Protein AF-A0A3B9GIS9-F1 (afdb_monomer)

Nearest PDB structures (foldseek):
  6hif-assembly1_Y  TM=7.963E-01  e=8.928E-03  Candidatus Kuenenia stuttgartensis
  8fia-assembly1_A-2  TM=7.196E-01  e=1.738E-02  Drosophila melanogaster
  3njx-assembly1_A  TM=4.604E-01  e=2.492E-03  Aspergillus aculeatus
  8qox-assembly1_X  TM=3.351E-01  e=3.884E-03  Sulfolobus acidocaldarius DSM 639
  8xbs-assembly1_B  TM=3.212E-01  e=5.419E-03  Caenorhabditis elegans

pLDDT: mean 87.38, std 11.54, range [46.84, 98.69]

Structure (mmCIF, N/CA/C/O backbone):
data_AF-A0A3B9GIS9-F1
#
_entry.id   AF-A0A3B9GIS9-F1
#
loop_
_atom_site.group_PDB
_atom_site.id
_atom_site.type_symbol
_atom_site.label_atom_id
_atom_site.label_alt_id
_atom_site.label_comp_id
_atom_site.label_asym_id
_atom_site.label_entity_id
_atom_site.label_seq_id
_atom_site.pdbx_PDB_ins_code
_atom_site.Cartn_x
_atom_site.Cartn_y
_atom_site.Cartn_z
_atom_site.occupancy
_atom_site.B_iso_or_equiv
_atom_site.auth_seq_id
_atom_site.auth_comp_id
_atom_site.auth_asym_id
_atom_site.auth_atom_id
_atom_site.pdbx_PDB_model_num
ATOM 1 N N . MET A 1 1 ? -36.889 2.638 -41.339 1.00 55.44 1 MET A N 1
ATOM 2 C CA . MET A 1 1 ? -36.239 1.639 -40.463 1.00 55.44 1 MET A CA 1
ATOM 3 C C . MET A 1 1 ? -37.321 0.980 -39.619 1.00 55.44 1 MET A C 1
ATOM 5 O O . MET A 1 1 ? -38.055 1.691 -38.942 1.00 55.44 1 MET A O 1
ATOM 9 N N . THR A 1 2 ? -37.526 -0.331 -39.732 1.00 73.50 2 THR A N 1
ATOM 10 C CA . THR A 1 2 ? -38.595 -1.026 -38.987 1.00 73.50 2 THR A CA 1
ATOM 11 C C . THR A 1 2 ? -38.193 -1.215 -37.520 1.00 73.50 2 THR A C 1
ATOM 13 O O . THR A 1 2 ? -37.011 -1.292 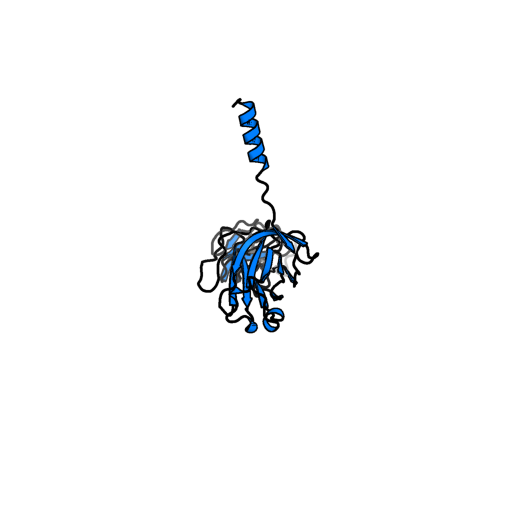-37.197 1.00 73.50 2 THR A O 1
ATOM 16 N N . ARG A 1 3 ? -39.166 -1.323 -36.605 1.00 69.50 3 ARG A N 1
ATOM 17 C CA . ARG A 1 3 ? -38.937 -1.467 -35.148 1.00 69.50 3 ARG A CA 1
ATOM 18 C C . ARG A 1 3 ? -37.984 -2.631 -34.791 1.00 69.50 3 ARG A C 1
ATOM 20 O O . ARG A 1 3 ? -37.257 -2.553 -33.809 1.00 69.50 3 ARG A O 1
ATOM 27 N N . LYS A 1 4 ? -37.928 -3.667 -35.642 1.00 64.19 4 LYS A N 1
ATOM 28 C CA . LYS A 1 4 ? -36.989 -4.802 -35.550 1.00 64.19 4 LYS A CA 1
ATOM 29 C C . LYS A 1 4 ? -35.540 -4.430 -35.902 1.00 64.19 4 LYS A C 1
ATOM 31 O O . LYS A 1 4 ? -34.622 -4.930 -35.267 1.00 64.19 4 LYS A O 1
ATOM 36 N N . GLN A 1 5 ? -35.330 -3.526 -36.861 1.00 66.31 5 GLN A N 1
ATOM 37 C CA . GLN A 1 5 ? -33.998 -3.017 -37.213 1.00 66.31 5 GLN A CA 1
ATOM 38 C C . GLN A 1 5 ? -33.433 -2.112 -36.112 1.00 66.31 5 GLN A C 1
ATOM 40 O O . GLN A 1 5 ? -32.242 -2.170 -35.832 1.00 66.31 5 GLN A O 1
ATOM 45 N N . PHE A 1 6 ? -34.283 -1.330 -35.439 1.00 72.38 6 PHE A N 1
ATOM 46 C CA . PHE A 1 6 ? -33.855 -0.496 -34.310 1.00 72.38 6 PHE A CA 1
ATOM 47 C C . PHE A 1 6 ? -33.445 -1.347 -33.096 1.00 72.38 6 PHE A C 1
ATOM 49 O O . PHE A 1 6 ? -32.404 -1.103 -32.495 1.00 72.38 6 PHE A O 1
ATOM 56 N N . ALA A 1 7 ? -34.211 -2.401 -32.790 1.00 70.75 7 ALA A N 1
ATOM 57 C CA . ALA A 1 7 ? -33.869 -3.350 -31.730 1.00 70.75 7 ALA A CA 1
ATOM 58 C C . ALA A 1 7 ? -32.567 -4.121 -32.021 1.00 70.75 7 ALA A C 1
ATOM 60 O O . ALA A 1 7 ? -31.762 -4.315 -31.116 1.00 70.75 7 ALA A O 1
ATOM 61 N N . ALA A 1 8 ? -32.327 -4.512 -33.279 1.00 69.38 8 ALA A N 1
ATOM 62 C CA . ALA A 1 8 ? -31.097 -5.200 -33.674 1.00 69.38 8 ALA A CA 1
ATOM 63 C C . ALA A 1 8 ? -29.851 -4.303 -33.554 1.00 69.38 8 ALA A C 1
ATOM 65 O O . ALA A 1 8 ? -28.820 -4.758 -33.069 1.00 69.38 8 ALA A O 1
ATOM 66 N N . VAL A 1 9 ? -29.952 -3.022 -33.929 1.00 72.94 9 VAL A N 1
ATOM 67 C CA . VAL A 1 9 ? -28.851 -2.054 -33.769 1.00 72.94 9 VAL A CA 1
ATOM 68 C C . VAL A 1 9 ? -28.572 -1.771 -32.290 1.00 72.94 9 VAL A C 1
ATOM 70 O O . VAL A 1 9 ? -27.412 -1.722 -31.887 1.00 72.94 9 VAL A O 1
ATOM 73 N N . PHE A 1 10 ? -29.617 -1.661 -31.466 1.00 69.94 10 PHE A N 1
ATOM 74 C CA . PHE A 1 10 ? -29.469 -1.457 -30.023 1.00 69.94 10 PHE A CA 1
ATOM 75 C C . PHE A 1 10 ? -28.825 -2.672 -29.330 1.00 69.94 10 PHE A C 1
ATOM 77 O O . PHE A 1 10 ? -27.950 -2.510 -28.484 1.00 69.94 10 PHE A O 1
ATOM 84 N N . LEU A 1 11 ? -29.186 -3.894 -29.742 1.00 66.94 11 LEU A N 1
ATOM 85 C CA . LEU A 1 11 ? -28.583 -5.131 -29.232 1.00 66.94 11 LEU A CA 1
ATOM 86 C C . LEU A 1 11 ? -27.111 -5.284 -29.663 1.00 66.94 11 LEU A C 1
ATOM 88 O O . LEU A 1 11 ? -26.293 -5.753 -28.877 1.00 66.94 11 LEU A O 1
ATOM 92 N N . PHE A 1 12 ? -26.750 -4.844 -30.874 1.00 62.31 12 PHE A N 1
ATOM 93 C CA . PHE A 1 12 ? -25.365 -4.888 -31.363 1.00 62.31 12 PHE A CA 1
ATOM 94 C C . PHE A 1 12 ? -24.454 -3.862 -30.659 1.00 62.31 12 PHE A C 1
ATOM 96 O O . PHE A 1 12 ? -23.295 -4.165 -30.373 1.00 62.31 12 PHE A O 1
ATOM 103 N N . MET A 1 13 ? -24.983 -2.682 -30.305 1.00 59.94 13 MET A N 1
ATOM 104 C CA . MET A 1 13 ? -24.260 -1.692 -29.487 1.00 59.94 13 MET A CA 1
ATOM 105 C C . MET A 1 13 ? -24.080 -2.137 -28.028 1.00 59.94 13 MET A C 1
ATOM 107 O O . MET A 1 13 ? -23.074 -1.805 -27.411 1.00 59.94 13 MET A O 1
ATOM 111 N N . LEU A 1 14 ? -25.010 -2.926 -27.479 1.00 59.00 14 LEU A N 1
ATOM 112 C CA . LEU A 1 14 ? -24.888 -3.490 -26.125 1.00 59.00 14 LEU A CA 1
ATOM 113 C C . LEU A 1 14 ? -23.852 -4.625 -26.031 1.00 59.00 14 LEU A C 1
ATOM 115 O O . LEU A 1 14 ? -23.317 -4.873 -24.956 1.00 59.00 14 LEU A O 1
ATOM 119 N N . LEU A 1 15 ? -23.547 -5.302 -27.142 1.00 57.31 15 LEU A N 1
ATOM 120 C CA . LEU A 1 15 ? -22.568 -6.397 -27.192 1.00 57.31 15 LEU A CA 1
ATOM 121 C C . LEU A 1 15 ? -21.120 -5.926 -27.422 1.00 57.31 15 LEU A C 1
ATOM 123 O O . LEU A 1 15 ? -20.200 -6.730 -27.313 1.00 57.31 15 LEU A O 1
ATOM 127 N N . SER A 1 16 ? -20.895 -4.645 -27.734 1.00 51.75 16 SER A N 1
ATOM 128 C CA . SER A 1 16 ? -19.572 -4.113 -28.103 1.00 51.75 16 SER A CA 1
ATOM 129 C C . SER A 1 16 ? -18.815 -3.420 -26.959 1.00 51.75 16 SER A C 1
ATOM 131 O O . SER A 1 16 ? -17.718 -2.911 -27.173 1.00 51.75 16 SER A O 1
ATOM 133 N N . THR A 1 17 ? -19.327 -3.447 -25.725 1.00 48.31 17 THR A N 1
ATOM 134 C CA . THR A 1 17 ? -18.648 -2.869 -24.548 1.00 48.31 17 THR A CA 1
ATOM 135 C C . THR A 1 17 ? -17.836 -3.901 -23.763 1.00 48.31 17 THR A C 1
ATOM 137 O O . THR A 1 17 ? -17.864 -3.924 -22.533 1.00 48.31 17 THR A O 1
ATOM 140 N N . TRP A 1 18 ? -17.120 -4.792 -24.447 1.00 48.47 18 TRP A N 1
ATOM 141 C CA . TRP A 1 18 ? -16.067 -5.567 -23.794 1.00 48.47 18 TRP A CA 1
ATOM 142 C C . TRP A 1 18 ? -14.820 -4.691 -23.768 1.00 48.47 18 TRP A C 1
ATOM 144 O O . TRP A 1 18 ? -14.242 -4.414 -24.811 1.00 48.47 18 TRP A O 1
ATOM 154 N N . SER A 1 19 ? -14.442 -4.182 -22.594 1.00 55.41 19 SER A N 1
ATOM 155 C CA . SER A 1 19 ? -13.155 -3.508 -22.419 1.00 55.41 19 SER A CA 1
ATOM 156 C C . SER A 1 19 ? -12.050 -4.545 -22.599 1.00 55.41 19 SER A C 1
ATOM 158 O O . SER A 1 19 ? -11.965 -5.491 -21.813 1.00 55.41 19 SER A O 1
ATOM 160 N N . TRP A 1 20 ? -11.231 -4.396 -23.636 1.00 62.41 20 TRP A N 1
ATOM 161 C CA . TRP A 1 20 ? -10.097 -5.284 -23.861 1.00 62.41 20 TRP A CA 1
ATOM 162 C C . TRP A 1 20 ? -9.043 -4.994 -22.793 1.00 62.41 20 TRP A C 1
ATOM 164 O O . TRP A 1 20 ? -8.669 -3.843 -22.585 1.00 62.41 20 TRP A O 1
ATOM 174 N N . ALA A 1 21 ? -8.612 -6.033 -22.080 1.00 77.06 21 ALA A N 1
ATOM 175 C CA . ALA A 1 21 ? -7.418 -5.949 -21.254 1.00 77.06 21 ALA A CA 1
ATOM 176 C C . ALA A 1 21 ? -6.198 -5.801 -22.175 1.00 77.06 21 ALA A C 1
ATOM 178 O O . ALA A 1 21 ? -6.123 -6.459 -23.216 1.00 77.06 21 ALA A O 1
ATOM 179 N N . ASP A 1 22 ? -5.247 -4.955 -21.794 1.00 86.00 22 ASP A N 1
ATOM 180 C CA . ASP A 1 22 ? -4.006 -4.772 -22.535 1.00 86.00 22 ASP A CA 1
ATOM 181 C C . ASP A 1 22 ? -3.129 -6.010 -22.360 1.00 86.00 22 ASP A C 1
ATOM 183 O O . ASP A 1 22 ? -2.848 -6.427 -21.234 1.00 86.00 22 ASP A O 1
ATOM 187 N N . ALA A 1 23 ? -2.684 -6.593 -23.472 1.00 89.38 23 ALA A N 1
ATOM 188 C CA . ALA A 1 23 ? -1.686 -7.651 -23.454 1.00 89.38 23 ALA A CA 1
ATOM 189 C C . ALA A 1 23 ? -0.299 -7.036 -23.234 1.00 89.38 23 ALA A C 1
ATOM 191 O O . ALA A 1 23 ? 0.099 -6.100 -23.931 1.00 89.38 23 ALA A O 1
ATOM 192 N N . LEU A 1 24 ? 0.455 -7.582 -22.287 1.00 91.12 24 LEU A N 1
ATOM 193 C CA . LEU A 1 24 ? 1.801 -7.130 -21.971 1.00 91.12 24 LEU A CA 1
ATOM 194 C C . LEU A 1 24 ? 2.732 -8.332 -21.845 1.00 91.12 24 LEU A C 1
ATOM 196 O O . LEU A 1 24 ? 2.399 -9.341 -21.230 1.00 91.12 24 LEU A O 1
ATOM 200 N N . ARG A 1 25 ? 3.925 -8.210 -22.425 1.00 92.94 25 ARG A N 1
ATOM 201 C CA . ARG A 1 25 ? 4.984 -9.208 -22.297 1.00 92.94 25 ARG A CA 1
ATOM 202 C C . ARG A 1 25 ? 6.185 -8.584 -21.610 1.00 92.94 25 ARG A C 1
ATOM 204 O O . ARG A 1 25 ? 6.737 -7.604 -22.111 1.00 92.94 25 ARG A O 1
ATOM 211 N N . THR A 1 26 ? 6.565 -9.099 -20.447 1.00 95.12 26 THR A N 1
ATOM 212 C CA . THR A 1 26 ? 7.641 -8.515 -19.635 1.00 95.12 26 THR A CA 1
ATOM 213 C C . THR A 1 26 ? 8.205 -9.519 -18.639 1.00 95.12 26 THR A C 1
ATOM 215 O O . THR A 1 26 ? 7.556 -10.503 -18.290 1.00 95.12 26 THR A O 1
ATOM 218 N N . VAL A 1 27 ? 9.425 -9.258 -18.179 1.00 96.50 27 VAL A N 1
ATOM 219 C CA . VAL A 1 27 ? 10.032 -9.975 -17.058 1.00 96.50 27 VAL A CA 1
ATOM 220 C C . VAL A 1 27 ? 9.596 -9.288 -15.768 1.00 96.50 27 VAL A C 1
ATOM 222 O O . VAL A 1 27 ? 9.710 -8.069 -15.645 1.00 96.50 27 VAL A O 1
ATOM 225 N N . VAL A 1 28 ? 9.102 -10.066 -14.808 1.00 97.62 28 VAL A N 1
ATOM 226 C CA . VAL A 1 28 ? 8.804 -9.572 -13.461 1.00 97.62 28 VAL A CA 1
ATOM 227 C C . VAL A 1 28 ? 10.049 -9.774 -12.604 1.00 97.62 28 VAL A C 1
ATOM 229 O O . VAL A 1 28 ? 10.417 -10.913 -12.332 1.00 97.62 28 VAL A O 1
ATOM 232 N N . ALA A 1 29 ? 10.700 -8.677 -12.219 1.00 97.50 29 ALA A N 1
ATOM 233 C CA . ALA A 1 29 ? 11.905 -8.695 -11.392 1.00 97.50 29 ALA A CA 1
ATOM 234 C C . ALA A 1 29 ? 11.602 -9.262 -10.001 1.00 97.50 29 ALA A C 1
ATOM 236 O O . ALA A 1 29 ? 12.315 -10.127 -9.499 1.00 97.50 29 ALA A O 1
ATOM 237 N N . GLU A 1 30 ? 10.503 -8.805 -9.400 1.00 97.69 30 GLU A N 1
ATOM 238 C CA . GLU A 1 30 ? 10.009 -9.335 -8.139 1.00 97.69 30 GLU A CA 1
ATOM 239 C C . GLU A 1 30 ? 8.512 -9.068 -7.977 1.00 97.69 30 GLU A C 1
ATOM 241 O O . GLU A 1 30 ? 7.945 -8.138 -8.558 1.00 97.69 30 GLU A O 1
ATOM 246 N N . THR A 1 31 ? 7.883 -9.884 -7.141 1.00 97.50 31 THR A N 1
ATOM 247 C CA . THR A 1 31 ? 6.496 -9.735 -6.729 1.00 97.50 31 THR A CA 1
ATOM 248 C C . THR A 1 31 ? 6.453 -9.410 -5.234 1.00 97.50 31 THR A C 1
ATOM 250 O O . THR A 1 31 ? 6.938 -10.178 -4.403 1.00 97.50 31 THR A O 1
ATOM 253 N N . VAL A 1 32 ? 5.890 -8.252 -4.886 1.00 97.06 32 VAL A N 1
ATOM 254 C CA . VAL A 1 32 ? 5.809 -7.732 -3.517 1.00 97.06 32 VAL A CA 1
ATOM 255 C C . VAL A 1 32 ? 4.394 -7.898 -2.986 1.00 97.06 32 VAL A C 1
ATOM 257 O O . VAL A 1 32 ? 3.459 -7.315 -3.526 1.00 97.06 32 VAL A O 1
ATOM 260 N N . THR A 1 33 ? 4.244 -8.633 -1.890 1.00 95.50 33 THR A N 1
ATOM 261 C CA . THR A 1 33 ? 3.017 -8.616 -1.089 1.00 95.50 33 THR A CA 1
ATOM 262 C C . THR A 1 33 ? 3.159 -7.563 -0.003 1.00 95.50 33 THR A C 1
ATOM 264 O O . THR A 1 33 ? 4.111 -7.605 0.776 1.00 95.50 33 THR A O 1
ATOM 267 N N . LEU A 1 34 ? 2.240 -6.603 0.026 1.00 93.75 34 LEU A N 1
ATOM 268 C CA . LEU A 1 34 ? 2.222 -5.556 1.041 1.00 93.75 34 LEU A CA 1
ATOM 269 C C . LEU A 1 34 ? 1.834 -6.114 2.410 1.00 93.75 34 LEU A C 1
ATOM 271 O O . LEU A 1 34 ? 0.945 -6.954 2.519 1.00 93.75 34 LEU A O 1
ATOM 275 N N . ASP A 1 35 ? 2.463 -5.587 3.453 1.00 89.44 35 ASP A N 1
ATOM 276 C CA . ASP A 1 35 ? 2.167 -5.923 4.841 1.00 89.44 35 ASP A CA 1
ATOM 277 C C . ASP A 1 35 ? 1.944 -4.625 5.635 1.00 89.44 35 ASP A C 1
ATOM 279 O O . ASP A 1 35 ? 2.891 -3.850 5.794 1.00 89.44 35 ASP A O 1
ATOM 283 N N . PRO A 1 36 ? 0.721 -4.351 6.135 1.00 85.75 36 PRO A N 1
ATOM 284 C CA . PRO A 1 36 ? 0.457 -3.208 7.011 1.00 85.75 36 PRO A CA 1
ATOM 285 C C . PRO A 1 36 ? 1.367 -3.144 8.246 1.00 85.75 36 PRO A C 1
ATOM 287 O O . PRO A 1 36 ? 1.605 -2.053 8.766 1.00 85.75 36 PRO A O 1
ATOM 290 N N . ALA A 1 37 ? 1.888 -4.284 8.714 1.00 83.69 37 ALA A N 1
ATOM 291 C CA . ALA A 1 37 ? 2.795 -4.341 9.857 1.00 83.69 37 ALA A CA 1
ATOM 292 C C . ALA A 1 37 ? 4.224 -3.862 9.532 1.00 83.69 37 ALA A C 1
ATOM 294 O O . ALA A 1 37 ? 4.980 -3.580 10.464 1.00 83.69 37 ALA A O 1
ATOM 295 N N . GLN A 1 38 ? 4.576 -3.733 8.246 1.00 88.25 38 GLN A N 1
ATOM 296 C CA . GLN A 1 38 ? 5.881 -3.281 7.741 1.00 88.25 38 GLN A CA 1
ATOM 297 C C . GLN A 1 38 ? 5.715 -1.997 6.900 1.00 88.25 38 GLN A C 1
ATOM 299 O O . GLN A 1 38 ? 5.802 -2.026 5.666 1.00 88.25 38 GLN A O 1
ATOM 304 N N . PRO A 1 39 ? 5.432 -0.842 7.538 1.00 87.81 39 PRO A N 1
ATOM 305 C CA . PRO A 1 39 ? 5.137 0.414 6.842 1.00 87.81 39 PRO A CA 1
ATOM 306 C C . PRO A 1 39 ? 6.312 0.968 6.019 1.00 87.81 39 PRO A C 1
ATOM 308 O O . PRO A 1 39 ? 6.105 1.755 5.094 1.00 87.81 39 PRO A O 1
ATOM 311 N N . GLU A 1 40 ? 7.546 0.569 6.324 1.00 91.50 40 GLU A N 1
ATOM 312 C CA . GLU A 1 40 ? 8.744 0.894 5.544 1.00 91.50 40 GLU A CA 1
ATOM 313 C C . GLU A 1 40 ? 8.723 0.297 4.129 1.00 91.50 40 GLU A C 1
ATOM 315 O O . GLU A 1 40 ? 9.375 0.836 3.224 1.00 91.50 40 GLU A O 1
ATOM 320 N N . GLY A 1 41 ? 7.931 -0.763 3.935 1.00 93.69 41 GLY A N 1
ATOM 321 C CA . GLY A 1 41 ? 7.757 -1.466 2.676 1.00 93.69 41 GLY A CA 1
ATOM 322 C C . GLY A 1 41 ? 8.988 -2.250 2.227 1.00 93.69 41 GLY A C 1
ATOM 323 O O . GLY A 1 41 ? 9.907 -2.533 2.994 1.00 93.69 41 GLY A O 1
ATOM 324 N N . LYS A 1 42 ? 9.012 -2.607 0.942 1.00 97.44 42 LYS A N 1
ATOM 325 C CA . LYS A 1 42 ? 10.071 -3.429 0.342 1.00 97.44 42 LYS A CA 1
ATOM 326 C C . LYS A 1 42 ? 10.740 -2.703 -0.816 1.00 97.44 42 LYS A C 1
ATOM 328 O O . LYS A 1 42 ? 10.069 -2.081 -1.636 1.00 97.44 42 LYS A O 1
ATOM 333 N N . THR A 1 43 ? 12.068 -2.790 -0.885 1.00 98.25 43 THR A N 1
ATOM 334 C CA . THR A 1 43 ? 12.848 -2.265 -2.015 1.00 98.25 43 THR A CA 1
ATOM 335 C C . THR A 1 43 ? 13.115 -3.379 -3.015 1.00 98.25 43 THR A C 1
ATOM 337 O O . THR A 1 43 ? 13.669 -4.40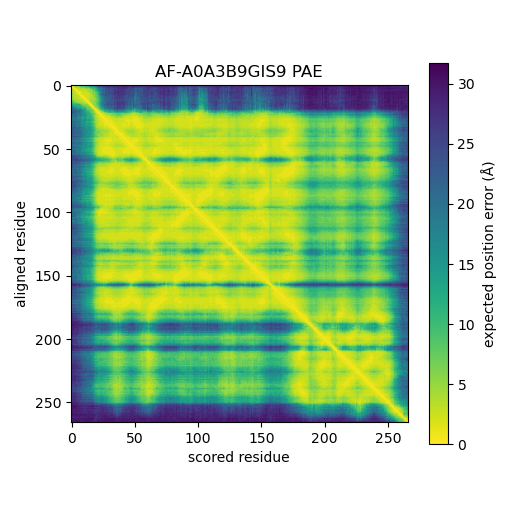8 -2.644 1.00 98.25 43 THR A O 1
ATOM 340 N N . VAL A 1 44 ? 12.770 -3.134 -4.274 1.00 98.31 44 VAL A N 1
ATOM 341 C CA . VAL A 1 44 ? 13.006 -4.021 -5.412 1.00 98.31 44 VAL A CA 1
ATOM 342 C C . VAL A 1 44 ? 13.958 -3.336 -6.382 1.00 98.31 44 VAL A C 1
ATOM 344 O O . VAL A 1 44 ? 13.820 -2.144 -6.670 1.00 98.31 44 VAL A O 1
ATOM 347 N N . VAL A 1 45 ? 14.928 -4.090 -6.888 1.00 98.31 45 VAL A N 1
ATOM 348 C CA . VAL A 1 45 ? 15.808 -3.647 -7.971 1.00 98.31 45 VAL A CA 1
ATOM 349 C C . VAL A 1 45 ? 15.232 -4.139 -9.293 1.00 98.31 45 VAL A C 1
ATOM 351 O O . VAL A 1 45 ? 14.860 -5.303 -9.402 1.00 98.31 45 VAL A O 1
ATOM 354 N N . LEU A 1 46 ? 15.138 -3.251 -10.279 1.00 97.81 46 LEU A N 1
ATOM 355 C CA . LEU A 1 46 ? 14.615 -3.564 -11.609 1.00 97.81 46 LEU A CA 1
ATOM 356 C C . LEU A 1 46 ? 15.370 -2.796 -12.696 1.00 97.81 46 LEU A C 1
ATOM 358 O O . LEU A 1 46 ? 15.924 -1.720 -12.450 1.00 97.81 46 LEU A O 1
ATOM 362 N N . ARG A 1 47 ? 15.348 -3.328 -13.916 1.00 96.62 47 ARG A N 1
ATOM 363 C CA . ARG A 1 47 ? 15.898 -2.691 -15.120 1.00 96.62 47 ARG A CA 1
ATOM 364 C C . ARG A 1 47 ? 14.819 -1.982 -15.935 1.00 96.62 47 ARG A C 1
ATOM 366 O O . ARG A 1 47 ? 13.619 -2.107 -15.701 1.00 96.62 47 ARG A O 1
ATOM 373 N N . TYR A 1 48 ? 15.264 -1.250 -16.950 1.00 93.25 48 TYR A N 1
ATOM 374 C CA . TYR A 1 48 ? 14.440 -0.350 -17.759 1.00 93.25 48 TYR A CA 1
ATOM 375 C C . TYR A 1 48 ? 13.289 -1.002 -18.559 1.00 93.25 48 TYR A C 1
ATOM 377 O O . TYR A 1 48 ? 12.446 -0.278 -19.086 1.00 93.25 48 TYR A O 1
ATOM 385 N N . ASN A 1 49 ? 13.254 -2.334 -18.689 1.00 95.06 49 ASN A N 1
ATOM 386 C CA . ASN A 1 49 ? 12.210 -3.088 -19.403 1.00 95.06 49 ASN A CA 1
ATOM 387 C C . ASN A 1 49 ? 11.593 -4.211 -18.545 1.00 95.06 49 ASN A C 1
ATOM 389 O O . ASN A 1 49 ? 11.042 -5.192 -19.057 1.00 95.06 49 ASN A O 1
ATOM 393 N N . GLU A 1 50 ? 11.731 -4.088 -17.230 1.00 97.31 50 GLU A N 1
ATOM 394 C CA . GLU A 1 50 ? 11.204 -5.038 -16.259 1.00 97.31 50 GLU A CA 1
ATOM 395 C C . GLU A 1 50 ? 10.000 -4.455 -15.523 1.00 97.31 50 GLU A C 1
ATOM 397 O O . GLU A 1 50 ? 9.700 -3.254 -15.581 1.00 97.31 50 GLU A O 1
ATOM 402 N N . ALA A 1 51 ? 9.299 -5.339 -14.826 1.00 98.25 51 ALA A N 1
ATOM 403 C CA . ALA A 1 51 ? 8.141 -5.002 -14.029 1.00 98.25 51 ALA A CA 1
ATOM 404 C C . ALA A 1 51 ? 8.254 -5.521 -12.594 1.00 98.25 51 ALA A C 1
ATOM 406 O O . ALA A 1 51 ? 8.995 -6.455 -12.300 1.00 98.25 51 ALA A O 1
ATOM 407 N N . VAL A 1 52 ? 7.468 -4.925 -11.705 1.00 98.62 52 VAL A N 1
ATOM 408 C CA . VAL A 1 52 ? 7.285 -5.351 -10.319 1.00 98.62 52 VAL A CA 1
ATOM 409 C C . VAL A 1 52 ? 5.806 -5.614 -10.097 1.00 98.62 52 VAL A C 1
ATOM 411 O O . VAL A 1 52 ? 4.961 -4.751 -10.357 1.00 98.62 52 VAL A O 1
ATOM 414 N N . GLY A 1 53 ? 5.498 -6.824 -9.639 1.00 98.19 53 GLY A N 1
ATOM 415 C CA . GLY A 1 53 ? 4.157 -7.202 -9.214 1.00 98.19 53 GLY A CA 1
ATOM 416 C C . GLY A 1 53 ? 3.874 -6.693 -7.809 1.00 98.19 53 GLY A C 1
ATOM 417 O O . GLY A 1 53 ? 4.746 -6.759 -6.948 1.00 98.19 53 GLY A O 1
ATOM 418 N N . ILE A 1 54 ? 2.667 -6.198 -7.560 1.00 98.06 54 ILE A N 1
ATOM 419 C CA . ILE A 1 54 ? 2.263 -5.694 -6.245 1.00 98.06 54 ILE A CA 1
ATOM 420 C C . ILE A 1 54 ? 0.941 -6.355 -5.860 1.00 98.06 54 ILE A C 1
ATOM 422 O O . ILE A 1 54 ? -0.075 -6.190 -6.544 1.00 98.06 54 ILE A O 1
ATOM 426 N N . LEU A 1 55 ? 0.958 -7.097 -4.756 1.00 95.94 55 LEU A N 1
ATOM 427 C CA . LEU A 1 55 ? -0.214 -7.705 -4.138 1.00 95.94 55 LEU A CA 1
ATOM 428 C C . LEU A 1 55 ? -0.578 -6.981 -2.850 1.00 95.94 55 LEU A C 1
ATOM 430 O O . LEU A 1 55 ? 0.276 -6.469 -2.127 1.00 95.94 55 LEU A O 1
ATOM 434 N N . VAL A 1 56 ? -1.871 -7.004 -2.560 1.00 92.50 56 VAL A N 1
ATOM 435 C CA . VAL A 1 56 ? -2.458 -6.533 -1.310 1.00 92.50 56 VAL A CA 1
ATOM 436 C C . VAL A 1 56 ? -3.048 -7.750 -0.591 1.00 92.50 56 VAL A C 1
ATOM 438 O O . VAL A 1 56 ? -3.589 -8.628 -1.269 1.00 92.50 56 VAL A O 1
ATOM 441 N N . PRO A 1 57 ? -2.926 -7.842 0.744 1.00 88.38 57 PRO A N 1
ATOM 442 C CA . PRO A 1 57 ? -3.532 -8.923 1.516 1.00 88.38 57 PRO A CA 1
ATOM 443 C C . PRO A 1 57 ? -5.063 -8.859 1.431 1.00 88.38 57 PRO A C 1
ATOM 445 O O . PRO A 1 57 ? -5.634 -7.780 1.285 1.00 88.38 57 PRO A O 1
ATOM 448 N N . GLU A 1 58 ? -5.740 -10.004 1.554 1.00 78.31 58 GLU A N 1
ATOM 449 C CA . GLU A 1 58 ? -7.213 -10.060 1.524 1.00 78.31 58 GLU A CA 1
ATOM 450 C C . GLU A 1 58 ? -7.846 -9.158 2.599 1.00 78.31 58 GLU A C 1
ATOM 452 O O . GLU A 1 58 ? -8.840 -8.477 2.344 1.00 78.31 58 GLU A O 1
ATOM 457 N N . GLU A 1 59 ? -7.208 -9.084 3.770 1.00 75.56 59 GLU A N 1
ATOM 458 C CA . GLU A 1 59 ? -7.582 -8.213 4.882 1.00 75.56 59 GLU A CA 1
ATOM 459 C C . GLU A 1 59 ? -6.608 -7.032 5.003 1.00 75.56 59 GLU A C 1
ATOM 461 O O . GLU A 1 59 ? -5.672 -7.032 5.802 1.00 75.56 59 GLU A O 1
ATOM 466 N N . ALA A 1 60 ? -6.823 -5.989 4.205 1.00 75.56 60 ALA A N 1
ATOM 467 C CA . ALA A 1 60 ? -6.013 -4.770 4.241 1.00 75.56 60 ALA A CA 1
ATOM 468 C C . ALA A 1 60 ? -6.574 -3.726 5.228 1.00 75.56 60 ALA A C 1
ATOM 470 O O . ALA A 1 60 ? -6.818 -2.572 4.864 1.00 75.56 60 ALA A O 1
ATOM 471 N N . LEU A 1 61 ? -6.831 -4.138 6.476 1.00 82.06 61 LEU A N 1
ATOM 472 C CA . LEU A 1 61 ? -7.376 -3.253 7.510 1.00 82.06 61 LEU A CA 1
ATOM 473 C C . LEU A 1 61 ? -6.456 -2.034 7.697 1.00 82.06 61 LEU A C 1
ATOM 475 O O . LEU A 1 61 ? -5.236 -2.177 7.756 1.00 82.06 61 LEU A O 1
ATOM 479 N N . PHE A 1 62 ? -7.048 -0.839 7.765 1.00 88.75 62 PHE A N 1
ATOM 480 C CA . PHE A 1 62 ? -6.351 0.454 7.876 1.00 88.75 62 PHE A CA 1
ATOM 481 C C . PHE A 1 62 ? -5.457 0.845 6.687 1.00 88.75 62 PHE A C 1
ATOM 483 O O . PHE A 1 62 ? -4.841 1.906 6.725 1.00 88.75 62 PHE A O 1
ATOM 490 N N . MET A 1 63 ? -5.367 0.046 5.621 1.00 91.25 63 MET A N 1
ATOM 491 C CA . MET A 1 63 ? -4.624 0.440 4.426 1.00 91.25 63 MET A CA 1
ATOM 492 C C . MET A 1 63 ? -5.510 1.307 3.523 1.00 91.25 63 MET A C 1
ATOM 494 O O . MET A 1 63 ? -6.572 0.885 3.070 1.00 91.25 63 MET A O 1
ATOM 498 N N . GLU A 1 64 ? -5.060 2.523 3.224 1.00 93.44 64 GLU A N 1
ATOM 499 C CA . GLU A 1 64 ? -5.773 3.464 2.353 1.00 93.44 64 GLU A CA 1
ATOM 500 C C . GLU A 1 64 ? -5.246 3.471 0.917 1.00 93.44 64 GLU A C 1
ATOM 502 O O . GLU A 1 64 ? -5.921 3.981 0.019 1.00 93.44 64 GLU A O 1
ATOM 507 N N . GLY A 1 65 ? -4.052 2.925 0.679 1.00 94.75 65 GLY A N 1
ATOM 508 C CA . GLY A 1 65 ? -3.435 2.899 -0.642 1.00 94.75 65 GLY A CA 1
ATOM 509 C C . GLY A 1 65 ? -2.033 2.306 -0.666 1.00 94.75 65 GLY A C 1
ATOM 510 O O . GLY A 1 65 ? -1.567 1.713 0.305 1.00 94.75 65 GLY A O 1
ATOM 511 N N . VAL A 1 66 ? -1.359 2.504 -1.796 1.00 96.50 66 VAL A N 1
ATOM 512 C CA . VAL A 1 66 ? 0.010 2.043 -2.058 1.00 96.50 66 VAL A CA 1
ATOM 513 C C . VAL A 1 66 ? 0.874 3.227 -2.463 1.00 96.50 66 VAL A C 1
ATOM 515 O O . VAL A 1 66 ? 0.449 4.065 -3.259 1.00 96.50 66 VAL A O 1
ATOM 518 N N . GLU A 1 67 ? 2.090 3.294 -1.935 1.00 97.38 67 GLU A N 1
ATOM 519 C CA . GLU A 1 67 ? 3.115 4.251 -2.337 1.00 97.38 67 GLU A CA 1
ATOM 520 C C . GLU A 1 67 ? 4.231 3.538 -3.102 1.00 97.38 67 GLU A C 1
ATOM 522 O O . GLU A 1 67 ? 4.723 2.491 -2.682 1.00 97.38 67 GLU A O 1
ATOM 527 N N . LEU A 1 68 ? 4.629 4.128 -4.226 1.00 98.25 68 LEU A N 1
ATOM 528 C CA . LEU A 1 68 ? 5.708 3.660 -5.085 1.00 98.25 68 LEU A CA 1
ATOM 529 C C . LEU A 1 68 ? 6.748 4.772 -5.208 1.00 98.25 68 LEU A C 1
ATOM 531 O O . LEU A 1 68 ? 6.482 5.787 -5.846 1.00 98.25 68 LEU A O 1
ATOM 535 N N . GLU A 1 69 ? 7.925 4.594 -4.616 1.00 98.31 69 GLU A N 1
ATOM 536 C CA . GLU A 1 69 ? 9.065 5.504 -4.781 1.00 98.31 69 GLU A CA 1
ATOM 537 C C . GLU A 1 69 ? 10.078 4.871 -5.737 1.00 98.31 69 GLU A C 1
ATOM 539 O O . GLU A 1 69 ? 10.722 3.880 -5.399 1.00 98.31 69 GLU A O 1
ATOM 544 N N . LEU A 1 70 ? 10.238 5.441 -6.928 1.00 98.25 70 LEU A N 1
ATOM 545 C CA . LEU A 1 70 ? 11.246 5.014 -7.892 1.00 98.25 70 LEU A CA 1
ATOM 546 C C . LEU A 1 70 ? 12.456 5.941 -7.816 1.00 98.25 70 LEU A C 1
ATOM 548 O O . LEU A 1 70 ? 12.370 7.115 -8.181 1.00 98.25 70 LEU A O 1
ATOM 552 N N . ARG A 1 71 ? 13.606 5.394 -7.427 1.00 97.88 71 ARG A N 1
ATOM 553 C CA . ARG A 1 71 ? 14.901 6.076 -7.519 1.00 97.88 71 ARG A CA 1
ATOM 554 C C . ARG A 1 71 ? 15.503 5.852 -8.896 1.00 97.88 71 ARG A C 1
ATOM 556 O O . ARG A 1 71 ? 15.665 4.707 -9.326 1.00 97.88 71 ARG A O 1
ATOM 563 N N . ILE A 1 72 ? 15.834 6.956 -9.557 1.00 96.94 72 ILE A N 1
ATOM 564 C CA . ILE A 1 72 ? 16.333 6.968 -10.930 1.00 96.94 72 ILE A CA 1
ATOM 565 C C . ILE A 1 72 ? 17.871 6.934 -10.891 1.00 96.94 72 ILE A C 1
ATOM 567 O O . ILE A 1 72 ? 18.479 7.772 -10.213 1.00 96.94 72 ILE A O 1
ATOM 571 N N . PRO A 1 73 ? 18.508 5.965 -11.574 1.00 96.88 73 PRO A N 1
ATOM 572 C CA . PRO A 1 73 ? 19.960 5.833 -11.608 1.00 96.88 73 PRO A CA 1
ATOM 573 C C . PRO A 1 73 ? 20.620 7.029 -12.308 1.00 96.88 73 PRO A C 1
ATOM 575 O O . PRO A 1 73 ? 20.016 7.695 -13.153 1.00 96.88 73 PRO A O 1
ATOM 578 N N . ARG A 1 74 ? 21.878 7.321 -11.955 1.00 95.25 74 ARG A N 1
ATOM 579 C CA . ARG A 1 74 ? 22.596 8.504 -12.473 1.00 95.25 74 ARG A CA 1
ATOM 580 C C . ARG A 1 74 ? 22.857 8.411 -13.972 1.00 95.25 74 ARG A C 1
ATOM 582 O O . ARG A 1 74 ? 22.911 9.429 -14.649 1.00 95.25 74 ARG A O 1
ATOM 589 N N . GLU A 1 75 ? 22.967 7.192 -14.474 1.00 94.50 75 GLU A N 1
ATOM 590 C CA . GLU A 1 75 ? 23.190 6.828 -15.868 1.00 94.50 75 GLU A CA 1
ATOM 591 C C . GLU A 1 75 ? 22.070 7.335 -16.789 1.00 94.50 75 GLU A C 1
ATOM 593 O O . GLU A 1 75 ? 22.298 7.504 -17.983 1.00 94.50 75 GLU A O 1
ATOM 598 N N . LEU A 1 76 ? 20.878 7.606 -16.243 1.00 92.19 76 LEU A N 1
ATOM 599 C CA . LEU A 1 76 ? 19.738 8.156 -16.982 1.00 92.19 76 LEU A CA 1
ATOM 600 C C . LEU A 1 76 ? 19.576 9.671 -16.845 1.00 92.19 76 LEU A C 1
ATOM 602 O O . LEU A 1 76 ? 18.646 10.225 -17.431 1.00 92.19 76 LEU A O 1
ATOM 606 N N . GLN A 1 77 ? 20.448 10.358 -16.103 1.00 90.75 77 GLN A N 1
ATOM 607 C CA . GLN A 1 77 ? 20.327 11.804 -15.924 1.00 90.75 77 GLN A CA 1
ATOM 608 C C . GLN A 1 77 ? 20.459 12.544 -17.259 1.00 90.75 77 GLN A C 1
ATOM 610 O O . GLN A 1 77 ? 21.437 12.374 -17.986 1.00 90.75 77 GLN A O 1
ATOM 615 N N . GLY A 1 78 ? 19.461 13.370 -17.581 1.00 88.38 78 GLY A N 1
ATOM 616 C CA . GLY A 1 78 ? 19.367 14.073 -18.866 1.00 88.38 78 GLY A CA 1
ATOM 617 C C . GLY A 1 78 ? 18.846 13.216 -20.026 1.00 88.38 78 GLY A C 1
ATOM 618 O O . GLY A 1 78 ? 18.791 13.686 -21.161 1.00 88.38 78 GLY A O 1
ATOM 619 N N . SER A 1 79 ? 18.472 11.962 -19.771 1.00 91.00 79 SER A N 1
ATOM 620 C CA . SER A 1 79 ? 17.834 11.048 -20.730 1.00 91.00 79 SER A CA 1
ATOM 621 C C . SER A 1 79 ? 16.702 10.251 -20.075 1.00 91.00 79 SER A C 1
ATOM 623 O O . SER A 1 79 ? 16.343 9.169 -20.539 1.00 91.00 79 SER A O 1
ATOM 625 N N . GLU A 1 80 ? 16.108 10.788 -19.004 1.00 91.81 80 GLU A N 1
ATOM 626 C CA . GLU A 1 80 ? 14.991 10.157 -18.295 1.00 91.81 80 GLU A CA 1
ATOM 627 C C . GLU A 1 80 ? 13.793 9.998 -19.232 1.00 91.81 80 GLU A C 1
ATOM 629 O O . GLU A 1 80 ? 13.060 9.014 -19.158 1.00 91.81 80 GLU A O 1
ATOM 634 N N . SER A 1 81 ? 13.650 10.926 -20.184 1.00 91.38 81 SER A N 1
ATOM 635 C CA . SER A 1 81 ? 12.566 10.902 -21.154 1.00 91.38 81 SER A CA 1
ATOM 636 C C . SER A 1 81 ? 12.589 9.711 -22.115 1.00 91.38 81 SER A C 1
ATOM 638 O O . SER A 1 81 ? 11.589 9.444 -22.785 1.00 91.38 81 SER A O 1
ATOM 640 N N . SER A 1 82 ? 13.700 8.972 -22.148 1.00 93.00 82 SER A N 1
ATOM 641 C CA . SER A 1 82 ? 13.853 7.738 -22.915 1.00 93.00 82 SER A CA 1
ATOM 642 C C . SER A 1 82 ? 13.223 6.522 -22.235 1.00 93.00 82 SER A C 1
ATOM 644 O O . SER A 1 82 ? 13.267 5.433 -22.799 1.00 93.00 82 SER A O 1
ATOM 646 N N . ILE A 1 83 ? 12.654 6.667 -21.034 1.00 95.62 83 ILE A N 1
ATOM 647 C CA . ILE A 1 83 ? 11.970 5.600 -20.296 1.00 95.62 83 ILE A CA 1
ATOM 648 C C . ILE A 1 83 ? 10.577 6.085 -19.876 1.00 95.62 83 ILE A C 1
ATOM 650 O O . ILE A 1 83 ? 10.400 7.209 -19.407 1.00 95.62 83 ILE A O 1
ATOM 654 N N . ALA A 1 84 ? 9.581 5.214 -19.996 1.00 96.62 84 ALA A N 1
ATOM 655 C CA . ALA A 1 84 ? 8.256 5.387 -19.419 1.00 96.62 84 ALA A CA 1
ATOM 656 C C . ALA A 1 84 ? 8.029 4.411 -18.273 1.00 96.62 84 ALA A C 1
ATOM 658 O O . ALA A 1 84 ? 8.533 3.287 -18.275 1.00 96.62 84 ALA A O 1
ATOM 659 N N . TRP A 1 85 ? 7.215 4.845 -17.321 1.00 97.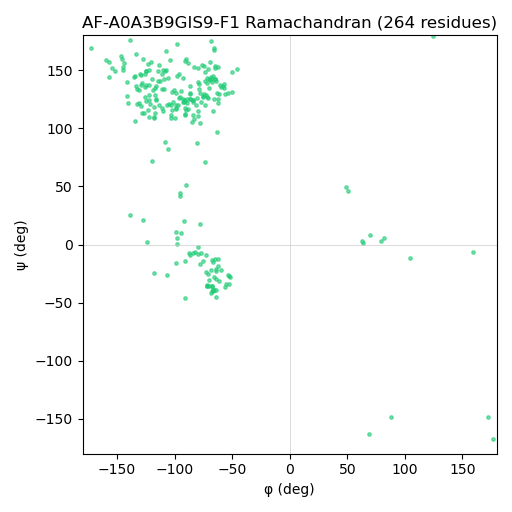50 85 TRP A N 1
ATOM 660 C CA . TRP A 1 85 ? 6.615 3.993 -16.315 1.00 97.50 85 TRP A CA 1
ATOM 661 C C . TRP A 1 85 ? 5.134 3.798 -16.634 1.00 97.50 85 TRP A C 1
ATOM 663 O O . TRP A 1 85 ? 4.437 4.709 -17.089 1.00 97.50 85 TRP A O 1
ATOM 673 N N . SER A 1 86 ? 4.638 2.600 -16.365 1.00 97.69 86 SER A N 1
ATOM 674 C CA . SER A 1 86 ? 3.231 2.259 -16.520 1.00 97.69 86 SER A CA 1
ATOM 675 C C . SER A 1 86 ? 2.743 1.492 -15.300 1.00 97.69 86 SER A C 1
ATOM 677 O O . SER A 1 86 ? 3.484 0.697 -14.725 1.00 97.69 86 SER A O 1
ATOM 679 N N . ILE A 1 87 ? 1.487 1.710 -14.920 1.00 98.00 87 ILE A N 1
ATOM 680 C CA . ILE A 1 87 ? 0.805 0.928 -13.888 1.00 98.00 87 ILE A CA 1
ATOM 681 C C . ILE A 1 87 ? -0.361 0.200 -14.539 1.00 98.00 87 ILE A C 1
ATOM 683 O O . ILE A 1 87 ? -1.231 0.836 -15.132 1.00 98.00 87 ILE A O 1
ATOM 687 N N . TYR A 1 88 ? -0.388 -1.119 -14.394 1.00 97.56 88 TYR A N 1
ATOM 688 C CA . TYR A 1 88 ? -1.486 -1.980 -14.821 1.00 97.56 88 TYR A CA 1
ATOM 689 C C . TYR A 1 88 ? -2.238 -2.511 -13.604 1.00 97.56 88 TYR A C 1
ATOM 691 O O . TYR A 1 88 ? -1.663 -2.695 -12.533 1.00 97.56 88 TYR A O 1
ATOM 699 N N . THR A 1 89 ? -3.531 -2.752 -13.784 1.00 97.06 89 THR A N 1
ATOM 700 C CA . THR A 1 89 ? -4.465 -3.243 -12.764 1.00 9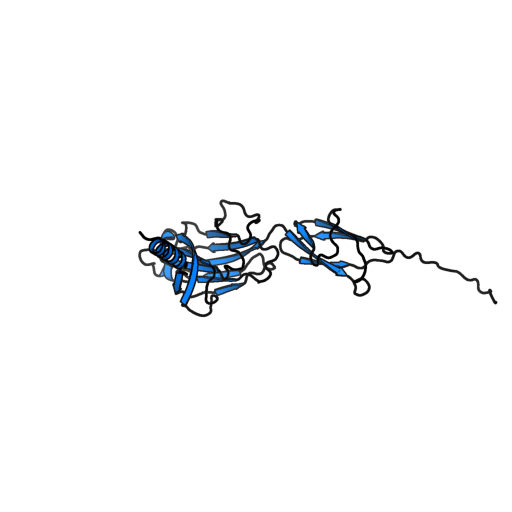7.06 89 THR A CA 1
ATOM 701 C C . THR A 1 89 ? -5.087 -4.560 -13.199 1.00 97.06 89 THR A C 1
ATOM 703 O O . THR A 1 89 ? -5.174 -4.828 -14.396 1.00 97.06 89 THR A O 1
ATOM 706 N N . ALA A 1 90 ? -5.565 -5.341 -12.229 1.00 95.94 90 ALA A N 1
ATOM 707 C CA . ALA A 1 90 ? -6.205 -6.639 -12.430 1.00 95.94 90 ALA A CA 1
ATOM 708 C C . ALA A 1 90 ? -5.354 -7.550 -13.327 1.00 95.94 90 ALA A C 1
ATOM 710 O O . ALA A 1 90 ? -5.850 -8.114 -14.301 1.00 95.94 90 ALA A O 1
ATOM 711 N N . VAL A 1 91 ? -4.049 -7.614 -13.037 1.00 96.69 91 VAL A N 1
ATOM 712 C CA . VAL A 1 91 ? -3.099 -8.307 -13.906 1.00 96.69 91 VAL A CA 1
ATOM 713 C C . VAL A 1 91 ? -3.243 -9.821 -13.765 1.00 96.69 91 VAL A C 1
ATOM 715 O O . VAL A 1 91 ? -3.238 -10.353 -12.656 1.00 96.69 91 VAL A O 1
ATOM 718 N N . VAL A 1 92 ? -3.364 -10.510 -14.900 1.00 95.31 92 VAL A N 1
ATOM 719 C CA . VAL A 1 92 ? -3.525 -11.965 -14.995 1.00 95.31 92 VAL A CA 1
ATOM 720 C C . VAL A 1 92 ? -2.532 -12.528 -16.024 1.00 95.31 92 VAL A C 1
ATOM 722 O O . VAL A 1 92 ? -2.461 -11.986 -17.130 1.00 95.31 92 VAL A O 1
ATOM 725 N N . PRO A 1 93 ? -1.797 -13.617 -15.721 1.00 95.31 93 PRO A N 1
ATOM 726 C CA . PRO A 1 93 ? -1.771 -14.330 -14.441 1.00 95.31 93 PRO A CA 1
ATOM 727 C C . PRO A 1 93 ? -1.126 -13.491 -13.327 1.00 95.31 93 PRO A C 1
ATOM 729 O O . PRO A 1 93 ? -0.636 -12.390 -13.568 1.00 95.31 93 PRO A O 1
ATOM 732 N N . VAL A 1 94 ? -1.137 -14.005 -12.095 1.00 94.44 94 VAL A N 1
ATOM 733 C CA . VAL A 1 94 ? -0.460 -13.343 -10.970 1.00 94.44 94 VAL A CA 1
ATOM 734 C C . VAL A 1 94 ? 1.009 -13.069 -11.351 1.00 94.44 94 VAL A C 1
ATOM 736 O O . VAL A 1 94 ? 1.676 -13.982 -11.853 1.00 94.44 94 VAL A O 1
ATOM 739 N N . PRO A 1 95 ? 1.524 -11.837 -11.152 1.00 95.19 95 PRO A N 1
ATOM 740 C CA . PRO A 1 95 ? 2.897 -11.481 -11.498 1.00 95.19 95 PRO A CA 1
ATOM 741 C C . PRO A 1 95 ? 3.930 -12.469 -10.945 1.00 95.19 95 PRO A C 1
ATOM 743 O O . PRO A 1 95 ? 3.903 -12.810 -9.762 1.00 95.19 95 PRO A O 1
ATOM 746 N N . GLY A 1 96 ? 4.851 -12.910 -11.804 1.00 90.88 96 GLY A N 1
ATOM 747 C CA . GLY A 1 96 ? 5.896 -13.891 -11.485 1.00 90.88 96 GLY A CA 1
ATOM 748 C C . GLY A 1 96 ? 5.647 -15.294 -12.053 1.00 90.88 96 GLY A C 1
ATOM 749 O O . GLY A 1 96 ? 6.566 -16.104 -12.078 1.00 90.88 96 GLY A O 1
ATOM 750 N N . ALA A 1 97 ? 4.444 -15.585 -12.563 1.00 86.12 97 ALA A N 1
ATOM 751 C CA . ALA A 1 97 ? 4.109 -16.896 -13.132 1.00 86.12 97 ALA A CA 1
ATOM 752 C C . ALA A 1 97 ? 4.624 -17.128 -14.572 1.00 86.12 97 ALA A C 1
ATOM 754 O O . ALA A 1 97 ? 4.506 -18.236 -15.092 1.00 86.12 97 ALA A O 1
ATOM 755 N N . GLY A 1 98 ? 5.171 -16.106 -15.240 1.00 91.38 98 GLY A N 1
ATOM 756 C CA . GLY A 1 98 ? 5.650 -16.214 -16.620 1.00 91.38 98 GLY A CA 1
ATOM 757 C C . GLY A 1 98 ? 6.063 -14.873 -17.226 1.00 91.38 98 GLY A C 1
ATOM 758 O O . GLY A 1 98 ? 6.526 -13.978 -16.518 1.00 91.38 98 GLY A O 1
ATOM 759 N N . TYR A 1 99 ? 5.884 -14.737 -18.542 1.00 94.31 99 TYR A N 1
ATOM 760 C CA . TYR A 1 99 ? 6.247 -13.523 -19.284 1.00 94.31 99 TYR A CA 1
ATOM 761 C C . TYR A 1 99 ? 5.065 -12.822 -19.945 1.00 94.31 99 TYR A C 1
ATOM 763 O O . TYR A 1 99 ? 5.160 -11.627 -20.205 1.00 94.31 99 TYR A O 1
ATOM 771 N N . ASP A 1 100 ? 3.984 -13.544 -20.235 1.00 96.06 100 ASP A N 1
ATOM 772 C CA . ASP A 1 100 ? 2.808 -13.020 -20.922 1.00 96.06 100 ASP A CA 1
ATOM 773 C C . ASP A 1 100 ? 1.704 -12.749 -19.893 1.00 96.06 100 ASP A C 1
ATOM 775 O O . ASP A 1 100 ? 1.287 -13.643 -19.154 1.00 96.06 100 ASP A O 1
ATOM 779 N N . TYR A 1 101 ? 1.244 -11.505 -19.846 1.00 96.38 101 TYR A N 1
ATOM 780 C CA . TYR A 1 101 ? 0.236 -11.027 -18.914 1.00 96.38 101 TYR A CA 1
ATOM 781 C C . TYR A 1 101 ? -0.814 -10.191 -19.648 1.00 96.38 101 TYR A C 1
ATOM 783 O O . TYR A 1 101 ? -0.617 -9.720 -20.769 1.00 96.38 101 TYR A O 1
ATOM 791 N N . SER A 1 102 ? -1.936 -9.978 -18.981 1.00 95.75 102 SER A N 1
ATOM 792 C CA . SER A 1 102 ? -3.012 -9.095 -19.414 1.00 95.75 102 SER A CA 1
ATOM 793 C C . SER A 1 102 ? -3.489 -8.256 -18.237 1.00 95.75 102 SER A C 1
ATOM 795 O O . SER A 1 102 ? -3.492 -8.744 -17.110 1.00 95.75 102 SER A O 1
ATOM 797 N N . GLY A 1 103 ? -3.872 -7.003 -18.463 1.00 95.69 103 GLY A N 1
ATOM 798 C CA . GLY A 1 103 ? -4.384 -6.135 -17.400 1.00 95.69 103 GLY A CA 1
ATOM 799 C C . GLY A 1 103 ? -4.924 -4.815 -17.937 1.00 95.69 103 GLY A C 1
ATOM 800 O O . GLY A 1 103 ? -4.735 -4.485 -19.100 1.00 95.69 103 GLY A O 1
ATOM 801 N N . GLY A 1 104 ? -5.610 -4.041 -17.101 1.00 95.31 104 GLY A N 1
ATOM 802 C CA . GLY A 1 104 ? -6.087 -2.710 -17.485 1.00 95.31 104 GLY A CA 1
ATOM 803 C C . GLY A 1 104 ? -5.041 -1.641 -17.186 1.00 95.31 104 GLY A C 1
ATOM 804 O O . GLY A 1 104 ? -4.668 -1.486 -16.015 1.00 95.31 104 GLY A O 1
ATOM 805 N N . LEU A 1 105 ? -4.598 -0.886 -18.194 1.00 95.75 105 LEU A N 1
ATOM 806 C CA . LEU A 1 105 ? -3.705 0.254 -17.991 1.00 95.75 105 LEU A CA 1
ATOM 807 C C . LEU A 1 105 ? -4.375 1.336 -17.127 1.00 95.75 105 LEU A C 1
ATOM 809 O O . LEU A 1 105 ? -5.432 1.870 -17.458 1.00 95.75 105 LEU A O 1
ATOM 813 N N . LEU A 1 106 ? -3.742 1.666 -16.002 1.00 95.50 106 LEU A N 1
ATOM 814 C CA . LEU A 1 106 ? -4.181 2.717 -15.083 1.00 95.50 106 LEU A CA 1
ATOM 815 C C . LEU A 1 106 ? -3.553 4.067 -15.426 1.00 95.50 106 LEU A C 1
ATOM 817 O O . LEU A 1 106 ? -4.227 5.093 -15.410 1.00 95.50 106 LEU A O 1
ATOM 821 N N . SER A 1 107 ? -2.245 4.071 -15.679 1.00 96.19 107 SER A N 1
ATOM 822 C CA . SER A 1 107 ? -1.474 5.273 -15.993 1.00 96.19 107 SER A CA 1
ATOM 823 C C . SER A 1 107 ? -0.217 4.890 -16.756 1.00 96.19 107 SER A C 1
ATOM 825 O O . SER A 1 107 ? 0.396 3.865 -16.462 1.00 96.19 107 SER A O 1
ATOM 827 N N . ASN A 1 108 ? 0.178 5.731 -17.706 1.00 96.00 108 ASN A N 1
ATOM 828 C CA . ASN A 1 108 ? 1.419 5.611 -18.457 1.00 96.00 108 ASN A CA 1
ATOM 829 C C . ASN A 1 108 ? 2.010 7.004 -18.659 1.00 96.00 108 ASN A C 1
ATOM 831 O O . ASN A 1 108 ? 1.342 7.870 -19.227 1.00 96.00 108 ASN A O 1
ATOM 835 N N . GLN A 1 109 ? 3.232 7.229 -18.186 1.00 95.88 109 GLN A N 1
ATOM 836 C CA . GLN A 1 109 ? 3.927 8.502 -18.358 1.00 95.88 109 GLN A CA 1
ATOM 837 C C . GLN A 1 109 ? 5.429 8.283 -18.512 1.00 95.88 109 GLN A C 1
ATOM 839 O O . GLN A 1 109 ? 5.987 7.265 -18.115 1.00 95.88 109 GLN A O 1
ATOM 844 N N . ILE A 1 110 ? 6.090 9.279 -19.081 1.00 95.62 110 ILE A N 1
ATOM 845 C CA . ILE A 1 110 ? 7.543 9.328 -19.195 1.00 95.62 110 ILE A CA 1
ATOM 846 C C . ILE A 1 110 ? 8.161 9.640 -17.816 1.00 95.62 110 ILE A C 1
ATOM 848 O O . ILE A 1 110 ? 7.539 10.336 -17.006 1.00 95.62 110 ILE A O 1
ATOM 852 N N . LEU A 1 111 ? 9.368 9.132 -17.524 1.00 94.94 111 LEU A N 1
ATOM 853 C CA . LEU A 1 111 ? 10.077 9.499 -16.294 1.00 94.94 111 LEU A CA 1
ATOM 854 C C . LEU A 1 111 ? 10.358 11.018 -16.266 1.00 94.94 111 LEU A C 1
ATOM 856 O O . LEU A 1 111 ? 10.784 11.594 -17.270 1.00 94.94 111 LEU A O 1
ATOM 860 N N . PRO A 1 112 ? 10.165 11.690 -15.119 1.00 93.06 112 PRO A N 1
ATOM 861 C CA . PRO A 1 112 ? 10.520 13.093 -14.972 1.00 93.06 112 PRO A CA 1
ATOM 862 C C . PRO A 1 112 ? 12.041 13.259 -14.856 1.00 93.06 112 PRO A C 1
ATOM 864 O O . PRO A 1 112 ? 12.725 12.390 -14.320 1.00 93.06 112 PRO A O 1
ATOM 867 N N . SER A 1 113 ? 12.562 14.425 -15.244 1.00 91.56 113 SER A N 1
ATOM 868 C CA . SER A 1 113 ? 13.971 14.799 -15.033 1.00 91.56 113 SER A CA 1
ATOM 869 C C . SER A 1 113 ? 14.258 15.138 -13.565 1.00 91.56 113 SER A C 1
ATOM 871 O O . SER A 1 113 ? 14.387 16.304 -13.180 1.00 91.56 113 SER A O 1
ATOM 873 N N . ARG A 1 114 ? 14.260 14.109 -12.711 1.00 92.38 114 ARG A N 1
ATOM 874 C CA . ARG A 1 114 ? 14.516 14.161 -11.263 1.00 92.38 114 ARG A CA 1
ATOM 875 C C . ARG A 1 114 ? 15.230 12.879 -10.828 1.00 92.38 114 ARG A C 1
ATOM 877 O O . ARG A 1 114 ? 15.182 11.869 -11.510 1.00 92.38 114 ARG A O 1
ATOM 884 N N . VAL A 1 115 ? 15.852 12.898 -9.649 1.00 93.88 115 VAL A N 1
ATOM 885 C CA . VAL A 1 115 ? 16.553 11.721 -9.087 1.00 93.88 115 VAL A CA 1
ATOM 886 C C . VAL A 1 115 ? 15.615 10.674 -8.475 1.00 93.88 115 VAL A C 1
ATOM 888 O O . VAL A 1 115 ? 16.021 9.546 -8.211 1.00 93.88 115 VAL A O 1
ATOM 891 N N . SER A 1 116 ? 14.368 11.052 -8.204 1.00 95.38 116 SER A N 1
ATOM 892 C CA . SER A 1 116 ? 13.345 10.171 -7.650 1.00 95.38 116 SER A CA 1
ATOM 893 C C . SER A 1 116 ? 11.958 10.669 -8.042 1.00 95.38 116 SER A C 1
ATOM 895 O O . SER A 1 116 ? 11.761 11.877 -8.231 1.00 95.38 116 SER A O 1
ATOM 897 N N . MET A 1 117 ? 11.002 9.748 -8.133 1.00 95.44 117 MET A N 1
ATOM 898 C CA . MET A 1 117 ? 9.579 10.065 -8.154 1.00 95.44 117 MET A CA 1
ATOM 899 C C . MET A 1 117 ? 8.841 9.215 -7.131 1.00 95.44 117 MET A C 1
ATOM 901 O O . MET A 1 117 ? 9.165 8.045 -6.948 1.00 95.44 117 MET A O 1
ATOM 905 N N . THR A 1 118 ? 7.792 9.783 -6.549 1.00 97.25 118 THR A N 1
ATOM 906 C CA . THR A 1 118 ? 6.894 9.059 -5.654 1.00 97.25 118 THR A CA 1
ATOM 907 C C . THR A 1 118 ? 5.480 9.130 -6.205 1.00 97.25 118 THR A C 1
ATOM 909 O O . THR A 1 118 ? 4.982 10.216 -6.502 1.00 97.25 118 THR A O 1
ATOM 912 N N . LEU A 1 119 ? 4.827 7.982 -6.337 1.00 96.44 119 LEU A N 1
ATOM 913 C CA . LEU A 1 119 ? 3.434 7.847 -6.747 1.00 96.44 119 LEU A CA 1
ATOM 914 C C . LEU A 1 119 ? 2.626 7.311 -5.567 1.00 96.44 119 LEU A C 1
ATOM 916 O O . LEU A 1 119 ? 3.086 6.415 -4.864 1.00 96.44 119 LEU A O 1
ATOM 920 N N . ARG A 1 120 ? 1.409 7.817 -5.372 1.00 96.56 120 ARG A N 1
ATOM 921 C CA . ARG A 1 120 ? 0.433 7.229 -4.447 1.00 96.56 120 ARG A CA 1
ATOM 922 C C . ARG A 1 120 ? -0.816 6.802 -5.191 1.00 96.56 120 ARG A C 1
ATOM 924 O O . ARG A 1 120 ? -1.359 7.566 -5.988 1.00 96.56 120 ARG A O 1
ATOM 931 N N . ILE A 1 121 ? -1.268 5.589 -4.903 1.00 96.19 121 ILE A N 1
ATOM 932 C CA . ILE A 1 121 ? -2.422 4.951 -5.528 1.00 96.19 121 ILE A CA 1
ATOM 933 C C . ILE A 1 121 ? -3.464 4.704 -4.437 1.00 96.19 121 ILE A C 1
ATOM 935 O O . ILE A 1 121 ? -3.246 3.846 -3.579 1.00 96.19 121 ILE A O 1
ATOM 939 N N . PRO A 1 122 ? -4.583 5.442 -4.435 1.00 95.31 122 PRO A N 1
ATOM 940 C CA . PRO A 1 122 ? -5.659 5.200 -3.490 1.00 95.31 122 PRO A CA 1
ATOM 941 C C . PRO A 1 122 ? -6.312 3.837 -3.664 1.00 95.31 122 PRO A C 1
ATOM 943 O O . PRO A 1 122 ? -6.571 3.417 -4.787 1.00 95.31 122 PRO A O 1
ATOM 946 N N . MET A 1 123 ? -6.648 3.187 -2.553 1.00 93.56 123 MET A N 1
ATOM 947 C CA . MET A 1 123 ? -7.397 1.930 -2.527 1.00 93.56 123 MET A CA 1
ATOM 948 C C . MET A 1 123 ? -8.845 2.105 -2.060 1.00 93.56 123 MET A C 1
ATOM 950 O O . MET A 1 123 ? -9.724 1.345 -2.468 1.00 93.56 123 MET A O 1
ATOM 954 N N . VAL A 1 124 ? -9.114 3.137 -1.259 1.00 91.38 124 VAL A N 1
ATOM 955 C CA . VAL A 1 124 ? -10.447 3.458 -0.725 1.00 91.38 124 VAL A CA 1
ATOM 956 C C . VAL A 1 124 ? -10.833 4.891 -1.070 1.00 91.38 124 VAL A C 1
ATOM 958 O O . VAL A 1 124 ? -9.972 5.756 -1.163 1.00 91.38 124 VAL A O 1
ATOM 961 N N . SER A 1 125 ? -12.125 5.171 -1.251 1.00 87.25 125 SER A N 1
ATOM 962 C CA . SER A 1 125 ? -12.606 6.518 -1.604 1.00 87.25 125 SER A CA 1
ATOM 963 C C . SER A 1 12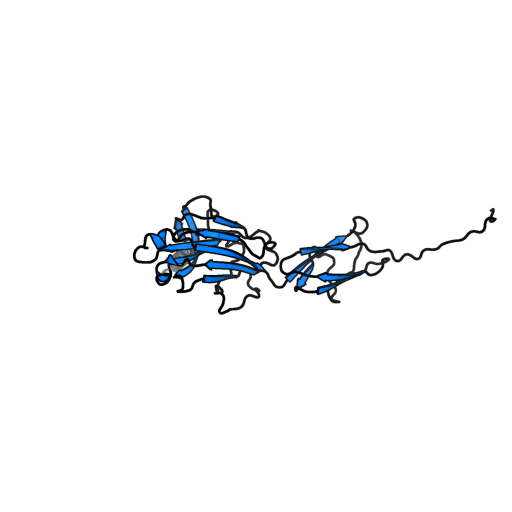5 ? -12.507 7.531 -0.466 1.00 87.25 125 SER A C 1
ATOM 965 O O . SER A 1 125 ? -12.440 8.729 -0.715 1.00 87.25 125 SER A O 1
ATOM 967 N N . THR A 1 126 ? -12.512 7.063 0.780 1.00 86.69 126 THR A N 1
ATOM 968 C CA . THR A 1 126 ? -12.471 7.891 1.994 1.00 86.69 126 THR A CA 1
ATOM 969 C C . THR A 1 126 ? -11.048 8.145 2.492 1.00 86.69 126 THR A C 1
ATOM 971 O O . THR A 1 126 ? -10.861 8.460 3.662 1.00 86.69 126 THR A O 1
ATOM 974 N N . HIS A 1 127 ? -10.041 7.986 1.630 1.00 90.62 127 HIS A N 1
ATOM 975 C CA . HIS A 1 127 ? -8.641 8.115 2.013 1.00 90.62 127 HIS A CA 1
ATOM 976 C C . HIS A 1 127 ? -8.283 9.524 2.510 1.00 90.62 127 HIS A C 1
ATOM 978 O O . HIS A 1 127 ? -8.814 10.538 2.047 1.00 90.62 127 HIS A O 1
ATOM 984 N N . SER A 1 128 ? -7.273 9.607 3.370 1.00 88.12 128 SER A N 1
ATOM 985 C CA . SER A 1 128 ? -6.749 10.869 3.906 1.00 88.12 128 SER A CA 1
ATOM 986 C C . SER A 1 128 ? -5.666 11.526 3.029 1.00 88.12 128 SER A C 1
ATOM 988 O O . SER A 1 128 ? -5.262 12.665 3.288 1.00 88.12 128 SER A O 1
ATOM 990 N N . MET A 1 129 ? -5.196 10.838 1.976 1.00 89.12 129 MET A N 1
ATOM 991 C CA . MET A 1 129 ? -4.142 11.329 1.072 1.00 89.12 129 MET A CA 1
ATOM 992 C C . MET A 1 129 ? -4.521 12.646 0.382 1.00 89.12 129 MET A C 1
ATOM 994 O O . MET A 1 129 ? -5.622 12.798 -0.146 1.00 89.12 129 MET A O 1
ATOM 998 N N . ARG A 1 130 ? -3.577 13.592 0.341 1.00 85.00 130 ARG A N 1
ATOM 999 C CA . ARG A 1 130 ? -3.750 14.922 -0.266 1.00 85.00 130 ARG A CA 1
ATOM 1000 C C . ARG A 1 130 ? -2.710 15.148 -1.350 1.00 85.00 130 ARG A C 1
ATOM 1002 O O . ARG A 1 130 ? -1.599 14.659 -1.241 1.00 85.00 130 ARG A O 1
ATOM 1009 N N . SER A 1 131 ? -3.023 15.939 -2.368 1.00 79.94 131 SER A N 1
ATOM 1010 C CA . SER A 1 131 ? -1.993 16.329 -3.337 1.00 79.94 131 SER A CA 1
ATOM 1011 C C . SER A 1 131 ? -0.820 17.031 -2.634 1.00 79.94 131 SER A C 1
ATOM 1013 O O . SER A 1 131 ? -1.028 17.835 -1.722 1.00 79.94 131 SER A O 1
ATOM 1015 N N . SER A 1 132 ? 0.411 16.703 -3.027 1.00 86.56 132 SER A N 1
ATOM 1016 C CA . SER A 1 132 ? 1.638 17.217 -2.419 1.00 86.56 132 SER A CA 1
ATOM 1017 C C . SER A 1 132 ? 2.722 17.408 -3.482 1.00 86.56 132 SER A C 1
ATOM 1019 O O . SER A 1 132 ? 2.779 16.630 -4.428 1.00 86.56 132 SER A O 1
ATOM 1021 N N . PRO A 1 133 ? 3.647 18.373 -3.327 1.00 84.81 133 PRO A N 1
ATOM 1022 C CA . PRO A 1 133 ? 4.813 18.478 -4.206 1.00 84.81 133 PRO A CA 1
ATOM 1023 C C . PRO A 1 133 ? 5.751 17.260 -4.153 1.00 84.81 133 PRO A C 1
ATOM 1025 O O . PRO A 1 133 ? 6.572 17.087 -5.051 1.00 84.81 133 PRO A O 1
ATOM 1028 N N . PHE A 1 134 ? 5.661 16.442 -3.099 1.00 85.56 134 PHE A N 1
ATOM 1029 C CA . PHE A 1 134 ? 6.573 15.321 -2.857 1.00 85.56 134 PHE A CA 1
ATOM 1030 C C . PHE A 1 134 ? 6.109 13.995 -3.469 1.00 85.56 134 PHE A C 1
ATOM 1032 O O . PHE A 1 134 ? 6.908 13.067 -3.555 1.00 85.56 134 PHE A O 1
ATOM 1039 N N . TYR A 1 135 ? 4.846 13.888 -3.893 1.00 90.88 135 TYR A N 1
ATOM 1040 C CA . TYR A 1 135 ? 4.326 12.699 -4.565 1.00 90.88 135 TYR A CA 1
ATOM 1041 C C . TYR A 1 135 ? 3.182 13.038 -5.517 1.00 90.88 135 TYR A C 1
ATOM 1043 O O . TYR A 1 135 ? 2.378 13.934 -5.264 1.00 90.88 135 TYR A O 1
ATOM 1051 N N . SER A 1 136 ? 3.056 12.269 -6.592 1.00 92.44 136 SER A N 1
ATOM 1052 C CA . SER A 1 136 ? 1.900 12.332 -7.480 1.00 92.44 136 SER A CA 1
ATOM 1053 C C . SER A 1 136 ? 0.816 11.382 -6.984 1.00 92.44 136 SER A C 1
ATOM 1055 O O . SER A 1 136 ? 1.009 10.169 -6.931 1.00 92.44 136 SER A O 1
ATOM 1057 N N . LEU A 1 137 ? -0.335 11.937 -6.613 1.00 94.62 137 LEU A N 1
ATOM 1058 C CA . LEU A 1 137 ? -1.524 11.157 -6.290 1.00 94.62 137 LEU A CA 1
ATOM 1059 C C . LEU A 1 137 ? -2.237 10.778 -7.590 1.00 94.62 137 LEU A C 1
ATOM 1061 O O . LEU A 1 137 ? -2.647 11.665 -8.343 1.00 94.62 137 LEU A O 1
ATOM 1065 N N . LEU A 1 138 ? -2.390 9.483 -7.863 1.00 93.12 138 LEU A N 1
ATOM 1066 C CA . LEU A 1 138 ? -3.178 9.047 -9.010 1.00 93.12 138 LEU A CA 1
ATOM 1067 C C . LEU A 1 138 ? -4.666 9.323 -8.747 1.00 93.12 138 LEU A C 1
ATOM 1069 O O . LEU A 1 138 ? -5.161 9.001 -7.668 1.00 93.12 138 LEU A O 1
ATOM 1073 N N . PRO A 1 139 ? -5.402 9.882 -9.724 1.00 86.56 139 PRO A N 1
ATOM 1074 C CA . PRO A 1 139 ? -6.797 10.283 -9.530 1.00 86.56 139 PRO A CA 1
ATOM 1075 C C . PRO A 1 139 ? -7.771 9.097 -9.448 1.00 86.56 139 PRO A C 1
ATOM 1077 O O . PRO A 1 139 ? -8.950 9.286 -9.162 1.00 86.56 139 PRO A O 1
ATOM 1080 N N . ALA A 1 140 ? -7.307 7.880 -9.731 1.00 90.38 140 ALA A N 1
ATOM 1081 C CA . ALA A 1 140 ? -8.127 6.682 -9.775 1.00 90.38 140 ALA A CA 1
ATOM 1082 C C . ALA A 1 140 ? -7.988 5.859 -8.489 1.00 90.38 140 ALA A C 1
ATOM 1084 O O . ALA A 1 140 ? -6.881 5.552 -8.053 1.00 90.38 140 ALA A O 1
ATOM 1085 N N . ILE A 1 141 ? -9.130 5.443 -7.937 1.00 92.88 141 ILE A N 1
ATOM 1086 C CA . ILE A 1 141 ? -9.198 4.527 -6.797 1.00 92.88 141 ILE A CA 1
ATOM 1087 C C . ILE A 1 141 ? -9.108 3.085 -7.311 1.00 92.88 141 ILE A C 1
ATOM 1089 O O . ILE A 1 141 ? -9.902 2.646 -8.151 1.00 92.88 141 ILE A O 1
ATOM 1093 N N . VAL A 1 142 ? -8.140 2.336 -6.796 1.00 93.25 142 VAL A N 1
ATOM 1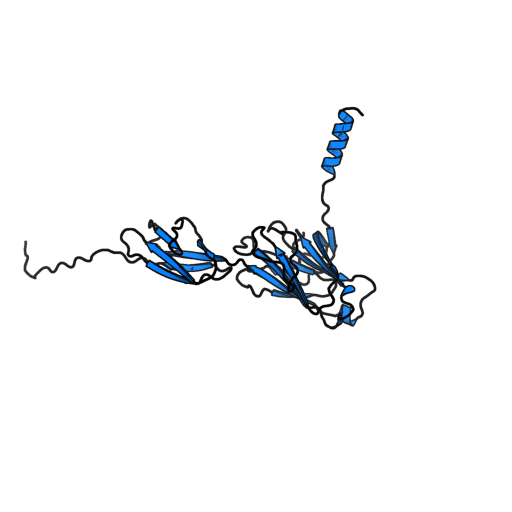094 C CA . VAL A 1 142 ? -7.885 0.930 -7.109 1.00 93.25 142 VAL A CA 1
ATOM 1095 C C . VAL A 1 142 ? -8.289 0.083 -5.909 1.00 93.25 142 VAL A C 1
ATOM 1097 O O . VAL A 1 142 ? -7.475 -0.207 -5.042 1.00 93.25 142 VAL A O 1
ATOM 1100 N N . GLY A 1 143 ? -9.555 -0.329 -5.859 1.00 89.25 143 GLY A N 1
ATOM 1101 C CA . GLY A 1 143 ? -10.027 -1.234 -4.809 1.00 89.25 143 GLY A CA 1
ATOM 1102 C C . GLY A 1 143 ? -9.390 -2.636 -4.881 1.00 89.25 143 GLY A C 1
ATOM 1103 O O . GLY A 1 143 ? -8.837 -3.001 -5.923 1.00 89.25 143 GLY A O 1
ATOM 1104 N N . PRO A 1 144 ? -9.540 -3.472 -3.833 1.00 85.69 144 PRO A N 1
ATOM 1105 C CA . PRO A 1 144 ? -8.900 -4.793 -3.727 1.00 85.69 144 PRO A CA 1
ATOM 1106 C C . PRO A 1 144 ? -9.124 -5.723 -4.933 1.00 85.69 144 PRO A C 1
ATOM 1108 O O . PRO A 1 144 ? -8.222 -6.435 -5.353 1.00 85.69 144 PRO A O 1
ATOM 1111 N N . LYS A 1 145 ? -10.298 -5.657 -5.575 1.00 89.25 145 LYS A N 1
ATOM 1112 C CA . LYS A 1 145 ? -10.633 -6.470 -6.764 1.00 89.25 145 LYS A CA 1
ATOM 1113 C C . LYS A 1 145 ? -9.828 -6.124 -8.023 1.00 89.25 145 LYS A C 1
ATOM 1115 O O . LYS A 1 145 ? -9.900 -6.852 -9.006 1.00 89.25 145 LYS A O 1
ATOM 1120 N N . ARG A 1 146 ? -9.124 -4.989 -8.030 1.00 92.75 146 ARG A N 1
ATOM 1121 C CA . ARG A 1 146 ? -8.275 -4.538 -9.142 1.00 92.75 146 ARG A CA 1
ATOM 1122 C C . ARG A 1 146 ? -6.796 -4.860 -8.920 1.00 92.75 146 ARG A C 1
ATOM 1124 O O . ARG A 1 146 ? -5.959 -4.377 -9.679 1.00 92.75 146 ARG A O 1
ATOM 1131 N N . TYR A 1 147 ? -6.482 -5.664 -7.908 1.00 94.12 147 TYR A N 1
ATOM 1132 C CA . TYR A 1 147 ? -5.167 -6.262 -7.713 1.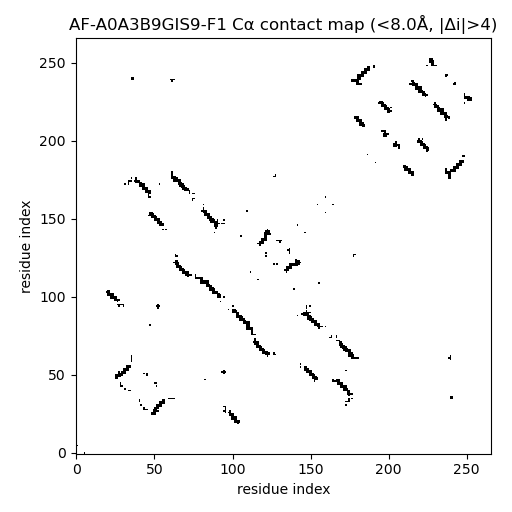00 94.12 147 TYR A CA 1
ATOM 1133 C C . TYR A 1 147 ? -5.094 -7.636 -8.403 1.00 94.12 147 TYR A C 1
ATOM 1135 O O . TYR A 1 147 ? -6.137 -8.242 -8.655 1.00 94.12 147 TYR A O 1
ATOM 1143 N N . PRO A 1 148 ? -3.888 -8.131 -8.728 1.00 96.56 148 PRO A N 1
ATOM 1144 C CA . PRO A 1 148 ? -2.586 -7.503 -8.496 1.00 96.56 148 PRO A CA 1
ATOM 1145 C C . PRO A 1 148 ? -2.343 -6.293 -9.407 1.00 96.56 148 PRO A C 1
ATOM 1147 O O . PRO A 1 148 ? -2.873 -6.205 -10.519 1.00 96.56 148 PRO A O 1
ATOM 1150 N N . LEU A 1 149 ? -1.546 -5.349 -8.907 1.00 97.38 149 LEU A N 1
ATOM 1151 C CA . LEU A 1 149 ? -0.997 -4.262 -9.708 1.00 97.38 149 LEU A CA 1
ATOM 1152 C C . LEU A 1 149 ? 0.329 -4.700 -10.332 1.00 97.38 149 LEU A C 1
ATOM 1154 O O . LEU A 1 149 ? 1.030 -5.563 -9.801 1.00 97.38 149 LEU A O 1
ATOM 1158 N N . MET A 1 150 ? 0.703 -4.055 -11.432 1.00 98.00 150 MET A N 1
ATOM 1159 C CA . MET A 1 150 ? 2.034 -4.189 -12.017 1.00 98.00 150 MET A CA 1
ATOM 1160 C C . MET A 1 150 ? 2.598 -2.815 -12.352 1.00 98.00 150 MET A C 1
ATOM 1162 O O . MET A 1 150 ? 2.010 -2.084 -13.148 1.00 98.00 150 MET A O 1
ATOM 1166 N N . PHE A 1 151 ? 3.744 -2.483 -11.763 1.00 98.50 151 PHE A N 1
ATOM 1167 C CA . PHE A 1 151 ? 4.548 -1.327 -12.147 1.00 98.50 151 PHE A CA 1
ATOM 1168 C C . PHE A 1 151 ? 5.580 -1.775 -13.181 1.00 98.50 151 PHE A C 1
ATOM 1170 O O . PHE A 1 151 ? 6.357 -2.678 -12.896 1.00 98.50 151 PHE A O 1
ATOM 1177 N N . LYS A 1 152 ? 5.601 -1.173 -14.369 1.00 97.81 152 LYS A N 1
ATOM 1178 C CA . LYS A 1 152 ? 6.498 -1.561 -15.466 1.00 97.81 152 LYS A CA 1
ATOM 1179 C C . LYS A 1 152 ? 7.303 -0.371 -15.956 1.00 97.81 152 LYS A C 1
ATOM 1181 O O . LYS A 1 152 ? 6.728 0.687 -16.207 1.00 97.81 152 LYS A O 1
ATOM 1186 N N . LEU A 1 153 ? 8.598 -0.577 -16.173 1.00 97.75 153 LEU A N 1
ATOM 1187 C CA . LEU A 1 153 ? 9.426 0.332 -16.956 1.00 97.75 153 LEU A CA 1
ATOM 1188 C C . LEU A 1 153 ? 9.465 -0.129 -18.415 1.00 97.75 153 LEU A C 1
ATOM 1190 O O . LEU A 1 153 ? 9.414 -1.324 -18.714 1.00 97.75 153 LEU A O 1
ATOM 1194 N N . SER A 1 154 ? 9.480 0.829 -19.338 1.00 95.94 154 SER A N 1
ATOM 1195 C CA . SER A 1 154 ? 9.566 0.562 -20.775 1.00 95.94 154 SER A CA 1
ATOM 1196 C C . SER A 1 154 ? 10.465 1.591 -21.452 1.00 95.94 154 SER A C 1
ATOM 1198 O O . SER A 1 154 ? 10.342 2.777 -21.145 1.00 95.94 154 SER A O 1
ATOM 1200 N N . PRO A 1 155 ? 11.316 1.198 -22.412 1.00 94.50 155 PRO A N 1
ATOM 1201 C CA . PRO A 1 155 ? 12.036 2.162 -23.233 1.00 94.50 155 PRO A CA 1
ATOM 1202 C C . PRO A 1 155 ? 11.067 2.947 -24.131 1.00 94.50 155 PRO A C 1
ATOM 1204 O O . PRO A 1 155 ? 10.080 2.407 -24.637 1.00 94.50 155 PRO A O 1
ATOM 1207 N N . VAL A 1 156 ? 11.374 4.221 -24.353 1.00 90.44 156 VAL A N 1
ATOM 1208 C CA . VAL A 1 156 ? 10.638 5.158 -25.204 1.00 90.44 156 VAL A CA 1
ATOM 1209 C C . VAL A 1 156 ? 11.635 5.846 -26.133 1.00 90.44 156 VAL A C 1
ATOM 1211 O O . VAL A 1 156 ? 12.563 6.511 -25.688 1.00 90.44 156 VAL A O 1
ATOM 1214 N N . GLY A 1 157 ? 11.437 5.728 -27.444 1.00 80.06 157 GLY A N 1
ATOM 1215 C CA . GLY A 1 157 ? 12.253 6.440 -28.431 1.00 80.06 157 GLY A CA 1
ATOM 1216 C C . GLY A 1 157 ? 13.523 5.702 -28.871 1.00 80.06 157 GLY A C 1
ATOM 1217 O O . GLY A 1 157 ? 13.527 4.481 -29.017 1.00 80.06 157 GLY A O 1
ATOM 1218 N N . LYS A 1 158 ? 14.572 6.470 -29.206 1.00 69.00 158 LYS A N 1
ATOM 1219 C CA . LYS A 1 158 ? 15.819 5.944 -29.790 1.00 69.00 158 LYS A CA 1
ATOM 1220 C C . LYS A 1 158 ? 16.628 5.214 -28.713 1.00 69.00 158 LYS A C 1
ATOM 1222 O O . LYS A 1 158 ? 16.650 5.662 -27.575 1.00 69.00 158 LYS A O 1
ATOM 1227 N N . GLY A 1 159 ? 17.244 4.094 -29.104 1.00 74.88 159 GLY A N 1
ATOM 1228 C CA . GLY A 1 159 ? 17.873 3.113 -28.214 1.00 74.88 159 GLY A CA 1
ATOM 1229 C C . GLY A 1 159 ? 18.755 3.698 -27.109 1.00 74.88 159 GLY A C 1
ATOM 1230 O O . GLY A 1 159 ? 19.335 4.776 -27.242 1.00 74.88 159 GLY A O 1
ATOM 1231 N N . LEU A 1 160 ? 18.835 2.964 -26.005 1.00 88.38 160 LEU A N 1
ATOM 1232 C CA . LEU A 1 160 ? 19.566 3.358 -24.810 1.00 88.38 160 LEU A CA 1
ATOM 1233 C C . LEU A 1 160 ? 21.066 3.091 -24.996 1.00 88.38 160 LEU A C 1
ATOM 1235 O O . LEU A 1 160 ? 21.468 2.206 -25.748 1.00 88.38 160 LEU A O 1
ATOM 1239 N N . SER A 1 161 ? 21.917 3.862 -24.315 1.00 92.12 161 SER A N 1
ATOM 1240 C CA . SER A 1 161 ? 23.347 3.533 -24.278 1.00 92.12 161 SER A CA 1
ATOM 1241 C C . SER A 1 161 ? 23.583 2.257 -23.451 1.00 92.12 161 SER A C 1
ATOM 1243 O O . SER A 1 161 ? 22.793 1.976 -22.548 1.00 92.12 161 SER A O 1
ATOM 1245 N N . PRO A 1 162 ? 24.690 1.516 -23.656 1.00 93.12 162 PRO A N 1
ATOM 1246 C CA . PRO A 1 162 ? 24.977 0.314 -22.866 1.00 93.12 162 PRO A CA 1
ATOM 1247 C C . PRO A 1 162 ? 24.987 0.556 -21.347 1.00 93.12 162 PRO A C 1
ATOM 1249 O O . PRO A 1 162 ? 24.551 -0.296 -20.577 1.00 93.12 162 PRO A O 1
ATOM 1252 N N . ALA A 1 163 ? 25.434 1.738 -20.907 1.00 93.56 163 ALA A N 1
ATOM 1253 C CA . ALA A 1 163 ? 25.409 2.122 -19.496 1.00 93.56 163 ALA A CA 1
ATOM 1254 C C . ALA A 1 163 ? 23.975 2.288 -18.965 1.00 93.56 163 ALA A C 1
ATOM 1256 O O . ALA A 1 163 ? 23.679 1.881 -17.847 1.00 93.56 163 ALA A O 1
ATOM 1257 N N . MET A 1 164 ? 23.077 2.844 -19.780 1.00 93.00 164 MET A N 1
ATOM 1258 C CA . MET A 1 164 ? 21.663 3.015 -19.437 1.00 93.00 164 MET A CA 1
ATOM 1259 C C . MET A 1 164 ? 20.913 1.678 -19.432 1.00 93.00 164 MET A C 1
ATOM 1261 O O . MET A 1 164 ? 20.034 1.475 -18.601 1.00 93.00 164 MET A O 1
ATOM 1265 N N . GLU A 1 165 ? 21.261 0.754 -20.331 1.00 92.62 165 GLU A N 1
ATOM 1266 C CA . GLU A 1 165 ? 20.655 -0.582 -20.369 1.00 92.62 165 GLU A CA 1
ATOM 1267 C C . GLU A 1 165 ? 21.023 -1.435 -19.149 1.00 92.62 165 GLU A C 1
ATOM 1269 O O . GLU A 1 165 ? 20.197 -2.207 -18.659 1.00 92.62 165 GLU A O 1
ATOM 1274 N N . ALA A 1 166 ? 22.254 -1.281 -18.654 1.00 94.56 166 ALA A N 1
ATOM 1275 C CA . ALA A 1 166 ? 22.750 -1.957 -17.459 1.00 94.56 166 ALA A CA 1
ATOM 1276 C C . ALA A 1 166 ? 22.349 -1.258 -16.147 1.00 94.56 166 ALA A C 1
ATOM 1278 O O . ALA A 1 166 ? 22.620 -1.792 -15.072 1.00 94.56 166 ALA A O 1
ATOM 1279 N N . ALA A 1 167 ? 21.733 -0.075 -16.220 1.00 95.75 167 ALA A N 1
ATOM 1280 C CA . ALA A 1 167 ? 21.394 0.712 -15.048 1.00 95.75 167 ALA A CA 1
ATOM 1281 C C . ALA A 1 167 ? 20.274 0.061 -14.222 1.00 95.75 167 ALA A C 1
ATOM 1283 O O . ALA A 1 167 ? 19.289 -0.465 -14.748 1.00 95.75 167 ALA A O 1
ATOM 1284 N N . GLU A 1 168 ? 20.416 0.154 -12.903 1.00 97.56 168 GLU A N 1
ATOM 1285 C CA . GLU A 1 168 ? 19.491 -0.429 -11.940 1.00 97.56 168 GLU A CA 1
ATOM 1286 C C . GLU A 1 168 ? 18.649 0.655 -11.272 1.00 97.56 168 GLU A C 1
ATOM 1288 O O . GLU A 1 168 ? 19.154 1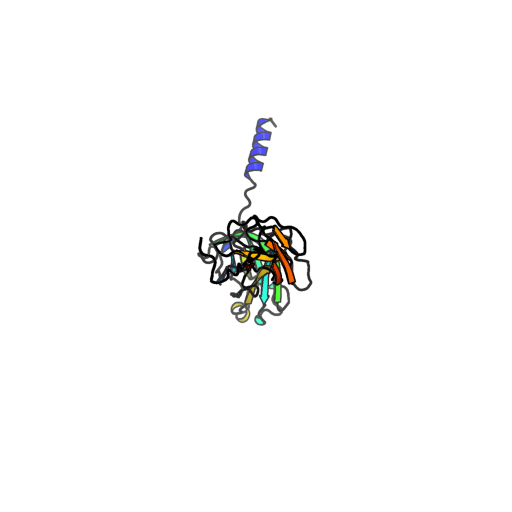.547 -10.583 1.00 97.56 168 GLU A O 1
ATOM 1293 N N . PHE A 1 169 ? 17.338 0.551 -11.440 1.00 98.06 169 PHE A N 1
ATOM 1294 C CA . PHE A 1 169 ? 16.382 1.345 -10.689 1.00 98.06 169 PHE A CA 1
ATOM 1295 C C . PHE A 1 169 ? 16.122 0.696 -9.337 1.00 98.06 169 PHE A C 1
ATOM 1297 O O . PHE A 1 169 ? 16.193 -0.525 -9.191 1.00 98.06 169 PHE A O 1
ATOM 1304 N N . ARG A 1 170 ? 15.751 1.512 -8.349 1.00 98.50 170 ARG A N 1
ATOM 1305 C CA . ARG A 1 170 ? 15.250 1.007 -7.065 1.00 98.50 170 ARG A CA 1
ATOM 1306 C C . ARG A 1 170 ? 13.819 1.468 -6.874 1.00 98.50 170 ARG A C 1
ATOM 1308 O O . ARG A 1 170 ? 13.589 2.665 -6.714 1.00 98.50 170 ARG A O 1
ATOM 1315 N N . LEU A 1 171 ? 12.885 0.527 -6.890 1.00 98.69 171 LEU A N 1
ATOM 1316 C CA . LEU A 1 171 ? 11.481 0.765 -6.593 1.00 98.69 171 LEU A CA 1
ATOM 1317 C C . LEU A 1 171 ? 11.202 0.373 -5.144 1.00 98.69 171 LEU A C 1
ATOM 1319 O O . LEU A 1 171 ? 11.386 -0.778 -4.765 1.00 98.69 171 LEU A O 1
ATOM 1323 N N . ILE A 1 172 ? 10.744 1.318 -4.336 1.00 98.56 172 ILE A N 1
ATOM 1324 C CA . ILE A 1 172 ? 10.324 1.073 -2.960 1.00 98.56 172 ILE A CA 1
ATOM 1325 C C . ILE A 1 172 ? 8.801 1.059 -2.937 1.00 98.56 172 ILE A C 1
ATOM 1327 O O . ILE A 1 172 ? 8.164 2.043 -3.312 1.00 98.56 172 ILE A O 1
ATOM 1331 N N . VAL A 1 173 ? 8.231 -0.065 -2.516 1.00 98.25 173 VAL A N 1
ATOM 1332 C CA . VAL A 1 173 ? 6.788 -0.321 -2.499 1.00 98.25 173 VAL A CA 1
ATOM 1333 C C . VAL A 1 173 ? 6.326 -0.354 -1.047 1.00 98.25 173 VAL A C 1
ATOM 1335 O O . VAL A 1 173 ? 6.754 -1.234 -0.299 1.00 98.25 173 VAL A O 1
ATOM 1338 N N . ARG A 1 174 ? 5.477 0.597 -0.641 1.00 97.00 174 ARG A N 1
ATOM 1339 C CA . ARG A 1 174 ? 5.013 0.753 0.750 1.00 97.00 174 ARG A CA 1
ATOM 1340 C C . ARG A 1 174 ? 3.489 0.768 0.843 1.00 97.00 174 ARG A C 1
ATOM 1342 O O . ARG A 1 174 ? 2.835 1.306 -0.057 1.00 97.00 174 ARG A O 1
ATOM 1349 N N . PRO A 1 175 ? 2.902 0.248 1.931 1.00 95.00 175 PRO A N 1
ATOM 1350 C CA . PRO A 1 175 ? 1.503 0.508 2.222 1.00 95.00 175 PRO A CA 1
ATOM 1351 C C . PRO A 1 175 ? 1.329 1.962 2.688 1.00 95.00 175 PRO A C 1
ATOM 1353 O O . PRO A 1 175 ? 2.159 2.508 3.414 1.00 95.00 175 PRO A O 1
ATOM 1356 N N . VAL A 1 176 ? 0.225 2.594 2.297 1.00 93.94 176 VAL A N 1
ATOM 1357 C CA . VAL A 1 176 ? -0.223 3.863 2.882 1.00 93.94 176 VAL A CA 1
ATOM 1358 C C . VAL A 1 176 ? -1.302 3.539 3.903 1.00 93.94 176 VAL A C 1
ATOM 1360 O O . VAL A 1 176 ? -2.347 3.000 3.544 1.00 93.94 176 VAL A O 1
ATOM 1363 N N . LEU A 1 177 ? -1.038 3.853 5.167 1.00 92.75 177 LEU A N 1
ATOM 1364 C CA . LEU A 1 177 ? -1.931 3.566 6.288 1.00 92.75 177 LEU A CA 1
ATOM 1365 C C . LEU A 1 177 ? -2.799 4.786 6.622 1.00 92.75 177 LEU A C 1
ATOM 1367 O O . LEU A 1 177 ? -2.341 5.926 6.492 1.00 92.75 177 LEU A O 1
ATOM 1371 N N . SER A 1 178 ? -4.028 4.543 7.075 1.00 91.25 178 SER A N 1
ATOM 1372 C CA . SER A 1 178 ? -4.896 5.565 7.657 1.00 91.25 178 SER A CA 1
ATOM 1373 C C . SER A 1 178 ? -4.314 6.088 8.971 1.00 91.25 178 SER A C 1
ATOM 1375 O O . SER A 1 178 ? -3.372 5.531 9.543 1.00 91.25 178 SER A O 1
ATOM 1377 N N . ASP A 1 179 ? -4.883 7.174 9.492 1.00 89.62 179 ASP A N 1
ATOM 1378 C CA . ASP A 1 179 ? -4.565 7.659 10.835 1.00 89.62 179 ASP A CA 1
ATOM 1379 C C . ASP A 1 179 ? -5.263 6.851 11.940 1.00 89.62 179 ASP A C 1
ATOM 1381 O O . ASP A 1 179 ? -5.334 7.323 13.072 1.00 89.62 179 ASP A O 1
ATOM 1385 N N . GLU A 1 180 ? -5.747 5.645 11.640 1.00 90.12 180 GLU A N 1
ATOM 1386 C CA . GLU A 1 180 ? -6.498 4.780 12.545 1.00 90.12 180 GLU A CA 1
ATOM 1387 C C . GLU A 1 180 ? -5.722 3.505 12.883 1.00 90.12 180 GLU A C 1
ATOM 1389 O O . GLU A 1 180 ? -4.869 3.041 12.127 1.00 90.12 180 GLU A O 1
ATOM 1394 N N . GLY A 1 181 ? -6.035 2.939 14.042 1.00 89.94 181 GLY A N 1
ATOM 1395 C CA . GLY A 1 181 ? -5.565 1.638 14.494 1.00 89.94 181 GLY A CA 1
ATOM 1396 C C . GLY A 1 181 ? -6.687 0.868 15.177 1.00 89.94 181 GLY A C 1
ATOM 1397 O O . GLY A 1 181 ? -7.799 1.372 15.363 1.00 89.94 181 GLY A O 1
ATOM 1398 N N . GLY A 1 182 ? -6.389 -0.370 15.547 1.00 90.19 182 GLY A N 1
ATOM 1399 C CA . GLY A 1 182 ? -7.321 -1.270 16.211 1.00 90.19 182 GLY A CA 1
ATOM 1400 C C . GLY A 1 182 ? -6.929 -1.529 17.658 1.00 90.19 182 GLY A C 1
ATOM 1401 O O . GLY A 1 182 ? -5.750 -1.639 17.988 1.00 90.19 182 GLY A O 1
ATOM 1402 N N . ILE A 1 183 ? -7.924 -1.704 18.515 1.00 90.69 183 ILE A N 1
ATOM 1403 C CA . ILE A 1 183 ? -7.759 -2.257 19.857 1.00 90.69 183 ILE A CA 1
ATOM 1404 C C . ILE A 1 183 ? -8.528 -3.574 19.891 1.00 90.69 183 ILE A C 1
ATOM 1406 O O . ILE A 1 183 ? -9.721 -3.611 19.581 1.00 90.69 183 ILE A O 1
ATOM 1410 N N . ARG A 1 184 ? -7.844 -4.658 20.258 1.00 90.75 184 ARG A N 1
ATOM 1411 C CA . ARG A 1 184 ? -8.461 -5.960 20.518 1.00 90.75 184 ARG A CA 1
ATOM 1412 C C . ARG A 1 184 ? -8.373 -6.257 22.003 1.00 90.75 184 ARG A C 1
ATOM 1414 O O . ARG A 1 184 ? -7.273 -6.388 22.543 1.00 90.75 184 ARG A O 1
ATOM 1421 N N . LEU A 1 185 ? -9.532 -6.374 22.632 1.00 87.50 185 LEU A N 1
ATOM 1422 C CA . LEU A 1 185 ? -9.635 -6.784 24.024 1.00 87.50 185 LEU A CA 1
ATOM 1423 C C . LEU A 1 185 ? -9.476 -8.299 24.113 1.00 87.50 185 LEU A C 1
ATOM 1425 O O . LEU A 1 185 ? -9.981 -9.034 23.264 1.00 87.50 185 LEU A O 1
ATOM 1429 N N . VAL A 1 186 ? -8.731 -8.747 25.113 1.00 86.94 186 VAL A N 1
ATOM 1430 C CA . VAL A 1 186 ? -8.574 -10.159 25.452 1.00 86.94 186 VAL A CA 1
ATOM 1431 C C . VAL A 1 186 ? -8.919 -10.281 26.925 1.00 86.94 186 VAL A C 1
ATOM 1433 O O . VAL A 1 186 ? -8.218 -9.712 27.762 1.00 86.94 186 VAL A O 1
ATOM 1436 N N . PHE A 1 187 ? -10.010 -10.971 27.228 1.00 81.75 187 PHE A N 1
ATOM 1437 C CA . PHE A 1 187 ? -10.420 -11.240 28.599 1.00 81.75 187 PHE A CA 1
ATOM 1438 C C . PHE A 1 187 ? -9.807 -12.556 29.075 1.00 81.75 187 PHE A C 1
ATOM 1440 O O . PHE A 1 187 ? -9.345 -13.379 28.280 1.00 81.75 187 PHE A O 1
ATOM 1447 N N . ASP A 1 188 ? -9.744 -12.727 30.392 1.00 78.25 188 ASP A N 1
ATOM 1448 C CA . ASP A 1 188 ? -9.486 -14.043 30.959 1.00 78.25 188 ASP A CA 1
ATOM 1449 C C . ASP A 1 188 ? -10.698 -14.949 30.694 1.00 78.25 188 ASP A C 1
ATOM 1451 O O . ASP A 1 188 ? -11.838 -14.510 30.804 1.00 78.25 188 ASP A O 1
ATOM 1455 N N . SER A 1 189 ? -10.453 -16.224 30.404 1.00 69.00 189 SER A N 1
ATOM 1456 C CA . SER A 1 189 ? -11.459 -17.244 30.070 1.00 69.00 189 SER A CA 1
ATOM 1457 C C . SER A 1 189 ? -12.619 -17.357 31.071 1.00 69.00 189 SER A C 1
ATOM 1459 O O . SER A 1 189 ? -13.731 -17.722 30.705 1.00 69.00 189 SER A O 1
ATOM 1461 N N . ALA A 1 190 ? -12.389 -17.015 32.343 1.00 70.06 190 ALA A N 1
ATOM 1462 C CA . ALA A 1 190 ? -13.427 -16.983 33.377 1.00 70.06 190 ALA A CA 1
ATOM 1463 C C . ALA A 1 190 ? -14.357 -15.751 33.296 1.00 70.06 190 ALA A C 1
ATOM 1465 O O . ALA A 1 190 ? -15.310 -15.651 34.068 1.00 70.06 190 ALA A O 1
ATOM 1466 N N . GLN A 1 191 ? -14.050 -14.795 32.418 1.00 69.12 191 GLN A N 1
ATOM 1467 C CA . GLN A 1 191 ? -14.687 -13.482 32.284 1.00 69.12 191 GLN A CA 1
ATOM 1468 C C . GLN A 1 191 ? -15.231 -13.225 30.866 1.00 69.12 191 GLN A C 1
ATOM 1470 O O . GLN A 1 191 ? -15.776 -12.150 30.625 1.00 69.12 191 GLN A O 1
ATOM 1475 N N . ASP A 1 192 ? -15.121 -14.196 29.951 1.00 68.69 192 ASP A N 1
ATOM 1476 C CA . ASP A 1 192 ? -15.519 -14.053 28.540 1.00 68.69 192 ASP A CA 1
ATOM 1477 C C . ASP A 1 192 ? -17.032 -13.810 28.348 1.00 68.69 192 ASP A C 1
ATOM 1479 O O . ASP A 1 192 ? -17.421 -13.109 27.418 1.00 68.69 192 ASP A O 1
ATOM 1483 N N . ASP A 1 193 ? -17.879 -14.328 29.246 1.00 72.75 193 ASP A N 1
ATOM 1484 C CA . ASP A 1 193 ? -19.350 -14.207 29.181 1.00 72.75 193 ASP A CA 1
ATOM 1485 C C . ASP A 1 193 ? -19.916 -13.027 30.000 1.00 72.75 193 ASP A C 1
ATOM 1487 O O . ASP A 1 193 ? -21.127 -12.931 30.224 1.00 72.75 193 ASP A O 1
ATOM 1491 N N . LEU A 1 194 ? -19.064 -12.126 30.501 1.00 76.38 194 LEU A N 1
ATOM 1492 C CA . LEU A 1 194 ? -19.538 -10.969 31.263 1.00 76.38 194 LEU A CA 1
ATOM 1493 C C . LEU A 1 194 ? -20.232 -9.950 30.350 1.00 76.38 194 LEU A C 1
ATOM 1495 O O . LEU A 1 194 ? -19.738 -9.612 29.280 1.00 76.38 194 LEU A O 1
ATOM 1499 N N . ASP A 1 195 ? -21.345 -9.383 30.820 1.00 83.06 195 ASP A N 1
ATOM 1500 C CA . ASP A 1 195 ? -21.939 -8.200 30.194 1.00 83.06 195 ASP A CA 1
ATOM 1501 C C . ASP A 1 195 ? -21.144 -6.958 30.620 1.00 83.06 195 ASP A C 1
ATOM 1503 O O . ASP A 1 195 ? -21.223 -6.501 31.769 1.00 83.06 195 ASP A O 1
ATOM 1507 N N . PHE A 1 196 ? -20.316 -6.444 29.710 1.00 84.75 196 PHE A N 1
ATOM 1508 C CA . PHE A 1 196 ? -19.440 -5.306 29.961 1.00 84.75 196 PHE A CA 1
ATOM 1509 C C . PHE A 1 196 ? -19.903 -4.051 29.220 1.00 84.75 196 PHE A C 1
ATOM 1511 O O . PHE A 1 196 ? -20.310 -4.062 28.060 1.00 84.75 196 PHE A O 1
ATOM 1518 N N . ASN A 1 197 ? -19.754 -2.912 29.889 1.00 88.94 197 ASN A N 1
ATOM 1519 C CA . ASN A 1 197 ? -19.856 -1.603 29.273 1.00 88.94 197 ASN A CA 1
ATOM 1520 C C . ASN A 1 197 ? -18.459 -1.110 28.918 1.00 88.94 197 ASN A C 1
ATOM 1522 O O . ASN A 1 197 ? -17.583 -1.008 29.781 1.00 88.94 197 ASN A O 1
ATOM 1526 N N . LEU A 1 198 ? -18.287 -0.755 27.650 1.00 90.88 198 LEU A N 1
ATOM 1527 C CA . LEU A 1 198 ? -17.038 -0.242 27.126 1.00 90.88 198 LEU A CA 1
ATOM 1528 C C . LEU A 1 198 ? -17.171 1.234 26.767 1.00 90.88 198 LEU A C 1
ATOM 1530 O O . LEU A 1 198 ? -18.121 1.634 26.092 1.00 90.88 198 LEU A O 1
ATOM 1534 N N . TYR A 1 199 ? -16.191 2.032 27.174 1.00 91.94 199 TYR A N 1
ATOM 1535 C CA . TYR A 1 199 ? -16.071 3.423 26.763 1.00 91.94 199 TYR A CA 1
ATOM 1536 C C . TYR A 1 199 ? -14.664 3.692 26.243 1.00 91.94 199 TYR A C 1
ATOM 1538 O O . TYR A 1 199 ? -13.683 3.273 26.856 1.00 91.94 199 TYR A O 1
ATOM 1546 N N . LEU A 1 200 ? -14.570 4.423 25.136 1.00 92.62 200 LEU A N 1
ATOM 1547 C CA . LEU A 1 200 ? -13.314 4.948 24.612 1.00 92.62 200 LEU A CA 1
ATOM 1548 C C . LEU A 1 200 ? -13.421 6.468 24.528 1.00 92.62 200 LEU A C 1
ATOM 1550 O O . LEU A 1 200 ? -14.316 6.982 23.857 1.00 92.62 200 LEU A O 1
ATOM 1554 N N . ASP A 1 201 ? -12.530 7.173 25.223 1.00 93.06 201 ASP A N 1
ATOM 1555 C CA . ASP A 1 201 ? -12.570 8.634 25.379 1.00 93.06 201 ASP A CA 1
ATOM 1556 C C . ASP A 1 201 ? -13.979 9.121 25.792 1.00 93.06 201 ASP A C 1
ATOM 1558 O O . ASP A 1 201 ? -14.586 9.973 25.139 1.00 93.06 201 ASP A O 1
ATOM 1562 N N . ASP A 1 202 ? -14.539 8.485 26.830 1.00 89.81 202 ASP A N 1
ATOM 1563 C CA . ASP A 1 202 ? -15.886 8.709 27.386 1.00 89.81 202 ASP A CA 1
ATOM 1564 C C . ASP A 1 202 ? -17.073 8.418 26.450 1.00 89.81 202 ASP A C 1
ATOM 1566 O O . ASP A 1 202 ? -18.235 8.570 26.841 1.00 89.81 202 ASP A O 1
ATOM 1570 N N . LYS A 1 203 ? -16.827 7.926 25.232 1.00 91.75 203 LYS A N 1
ATOM 1571 C CA . LYS A 1 203 ? -17.887 7.506 24.308 1.00 91.75 203 LYS A CA 1
ATOM 1572 C C . LYS A 1 203 ? -18.185 6.028 24.481 1.00 91.75 203 LYS A C 1
ATOM 1574 O O . LYS A 1 203 ? -17.288 5.199 24.349 1.00 91.75 203 LYS A O 1
ATOM 1579 N N . LYS A 1 204 ? -19.453 5.704 24.745 1.00 89.81 204 LYS A N 1
ATOM 1580 C CA . LYS A 1 204 ? -19.913 4.317 24.851 1.00 89.81 204 LYS A CA 1
ATOM 1581 C C . LYS A 1 204 ? -19.729 3.606 23.509 1.00 89.81 204 LYS A C 1
ATOM 1583 O O . LYS A 1 204 ? -20.138 4.130 22.473 1.00 89.81 204 LYS A O 1
ATOM 1588 N N . LEU A 1 205 ? -19.112 2.434 23.552 1.00 87.62 205 LEU A N 1
ATOM 1589 C CA . LEU A 1 205 ? -18.905 1.555 22.410 1.00 87.62 205 LEU A CA 1
ATOM 1590 C C . LEU A 1 205 ? -19.870 0.374 22.467 1.00 87.62 205 LEU A C 1
ATOM 1592 O O . LEU A 1 205 ? -20.383 0.024 23.531 1.00 87.62 205 LEU A O 1
ATOM 1596 N N . ASP A 1 206 ? -20.099 -0.237 21.310 1.00 77.31 206 ASP A N 1
ATOM 1597 C CA . ASP A 1 206 ? -20.834 -1.492 21.227 1.00 77.31 206 ASP A CA 1
ATOM 1598 C C . ASP A 1 206 ? -19.920 -2.647 21.663 1.00 77.31 206 ASP A C 1
ATOM 1600 O O . ASP A 1 206 ? -18.832 -2.835 21.111 1.00 77.31 206 ASP A O 1
ATOM 1604 N N . ALA A 1 207 ? -20.352 -3.399 22.675 1.00 65.31 207 ALA A N 1
ATOM 1605 C CA . ALA A 1 207 ? -19.585 -4.481 23.291 1.00 65.31 207 ALA A CA 1
ATOM 1606 C C . ALA A 1 207 ? -19.363 -5.679 22.346 1.00 65.31 207 ALA A C 1
ATOM 1608 O O . ALA A 1 207 ? -18.496 -6.510 22.600 1.00 65.31 207 ALA A O 1
ATOM 1609 N N . THR A 1 208 ? -20.105 -5.754 21.235 1.00 62.84 208 THR A N 1
ATOM 1610 C CA . THR A 1 208 ? -20.002 -6.848 20.251 1.00 62.84 208 THR A CA 1
ATOM 1611 C C . THR A 1 208 ? -18.888 -6.677 19.211 1.00 62.84 208 THR A C 1
ATOM 1613 O O . THR A 1 208 ? -18.626 -7.600 18.435 1.00 62.84 208 THR A O 1
ATOM 1616 N N . ALA A 1 209 ? -18.201 -5.531 19.166 1.00 64.19 209 ALA A N 1
ATOM 1617 C CA . ALA A 1 209 ? -17.139 -5.304 18.188 1.00 64.19 209 ALA A CA 1
ATOM 1618 C C . ALA A 1 209 ? -15.864 -6.103 18.529 1.00 64.19 209 ALA A C 1
ATOM 1620 O O . ALA A 1 209 ? -15.223 -5.871 19.551 1.00 64.19 209 ALA A O 1
ATOM 1621 N N . SER A 1 210 ? -15.432 -6.994 17.627 1.00 76.12 210 SER A N 1
ATOM 1622 C CA . SER A 1 210 ? -14.200 -7.791 17.793 1.00 76.12 210 SER A CA 1
ATOM 1623 C C . SER A 1 210 ? -12.908 -6.960 17.726 1.00 76.12 210 SER A C 1
ATOM 1625 O O . SER A 1 210 ? -11.851 -7.388 18.204 1.00 76.12 210 SER A O 1
ATOM 1627 N N . ILE A 1 211 ? -12.975 -5.777 17.109 1.00 87.19 211 ILE A N 1
ATOM 1628 C CA . ILE A 1 211 ? -11.900 -4.786 17.034 1.00 87.19 211 ILE A CA 1
ATOM 1629 C C . ILE A 1 211 ? -12.528 -3.401 17.174 1.00 87.19 211 ILE A C 1
ATOM 1631 O O . ILE A 1 211 ? -13.425 -3.034 16.416 1.00 87.19 211 ILE A O 1
ATOM 1635 N N . ILE A 1 212 ? -12.008 -2.611 18.106 1.00 89.31 212 ILE A N 1
ATOM 1636 C CA . ILE A 1 212 ? -12.388 -1.210 18.279 1.00 89.31 212 ILE A CA 1
ATOM 1637 C C . ILE A 1 212 ? -11.456 -0.371 17.413 1.00 89.31 212 ILE A C 1
ATOM 1639 O O . ILE A 1 212 ? -10.248 -0.338 17.654 1.00 89.31 212 ILE A O 1
ATOM 1643 N N . VAL A 1 213 ? -12.006 0.299 16.405 1.00 89.75 213 VAL A N 1
ATOM 1644 C CA . VAL A 1 213 ? -11.238 1.201 15.541 1.00 89.75 213 VAL A CA 1
ATOM 1645 C C . VAL A 1 213 ? -11.192 2.590 16.163 1.00 89.75 213 VAL A C 1
ATOM 1647 O O . VAL A 1 213 ? -12.221 3.147 16.547 1.00 89.75 213 VAL A O 1
ATOM 1650 N N . ALA A 1 214 ? -9.993 3.155 16.260 1.00 90.88 214 ALA A N 1
ATOM 1651 C CA . ALA A 1 214 ? -9.780 4.474 16.832 1.00 90.88 214 ALA A CA 1
ATOM 1652 C C . ALA A 1 214 ? -8.663 5.219 16.107 1.00 90.88 214 ALA A C 1
ATOM 1654 O O . ALA A 1 214 ? -7.720 4.622 15.593 1.00 90.88 214 ALA A O 1
ATOM 1655 N N . LYS A 1 215 ? -8.729 6.551 16.122 1.00 91.81 215 LYS A N 1
ATOM 1656 C CA . LYS A 1 215 ? -7.637 7.386 15.619 1.00 91.81 215 LYS A CA 1
ATOM 1657 C C . LYS A 1 215 ? -6.383 7.220 16.467 1.00 91.81 215 LYS A C 1
ATOM 1659 O O . LYS A 1 215 ? -6.467 7.192 17.699 1.00 91.81 215 LYS A O 1
ATOM 1664 N N . LYS A 1 216 ? -5.228 7.238 15.808 1.00 93.00 216 LYS A N 1
ATOM 1665 C CA . LYS A 1 216 ? -3.906 7.176 16.424 1.00 93.00 216 LYS A CA 1
ATOM 1666 C C . LYS A 1 216 ? -3.750 8.200 17.549 1.00 93.00 216 LYS A C 1
ATOM 1668 O O . LYS A 1 216 ? -4.312 9.299 17.492 1.00 93.00 216 LYS A O 1
ATOM 1673 N N . GLY A 1 217 ? -2.955 7.838 18.547 1.00 93.12 217 GLY A N 1
ATOM 1674 C CA . GLY A 1 217 ? -2.699 8.640 19.739 1.00 93.12 217 GLY A CA 1
ATOM 1675 C C . GLY A 1 217 ? -3.009 7.890 21.030 1.00 93.12 217 GLY A C 1
ATOM 1676 O O . GLY A 1 217 ? -3.425 6.734 21.014 1.00 93.12 217 GLY A O 1
ATOM 1677 N N . LEU A 1 218 ? -2.778 8.560 22.155 1.00 94.19 218 LEU A N 1
ATOM 1678 C CA . LEU A 1 218 ? -3.123 8.037 23.471 1.00 94.19 218 LEU A CA 1
ATOM 1679 C C . LEU A 1 218 ? -4.640 8.140 23.673 1.00 94.19 218 LEU A C 1
ATOM 1681 O O . LEU A 1 218 ? -5.212 9.212 23.475 1.00 94.19 218 LEU A O 1
ATOM 1685 N N . ARG A 1 219 ? -5.270 7.026 24.036 1.00 94.19 219 ARG A N 1
ATOM 1686 C CA . ARG A 1 219 ? -6.715 6.898 24.252 1.00 94.19 219 ARG A CA 1
ATOM 1687 C C . ARG A 1 219 ? -6.994 6.355 25.640 1.00 94.19 219 ARG A C 1
ATOM 1689 O O . ARG A 1 219 ? -6.207 5.555 26.152 1.00 94.19 219 ARG A O 1
ATOM 1696 N N . THR A 1 220 ? -8.122 6.744 26.219 1.00 94.50 220 THR A N 1
ATOM 1697 C CA . THR A 1 220 ? -8.566 6.215 27.512 1.00 94.50 220 THR A CA 1
ATOM 1698 C C . THR A 1 220 ? -9.664 5.187 27.288 1.00 94.50 220 THR A C 1
ATOM 1700 O O . THR A 1 220 ? -10.741 5.518 26.795 1.00 94.50 220 THR A O 1
ATOM 1703 N N . LEU A 1 221 ? -9.381 3.938 27.649 1.00 92.94 221 LEU A N 1
ATOM 1704 C CA . LEU A 1 221 ? -10.344 2.846 27.650 1.00 92.94 221 LEU A CA 1
ATOM 1705 C C . LEU A 1 221 ? -10.869 2.644 29.060 1.00 92.94 221 LEU A C 1
ATOM 1707 O O . LEU A 1 221 ? -10.090 2.512 30.002 1.00 92.94 221 LEU A O 1
ATOM 1711 N N . ARG A 1 222 ? -12.186 2.577 29.189 1.00 92.31 222 ARG A N 1
ATOM 1712 C CA . ARG A 1 222 ? -12.859 2.322 30.453 1.00 92.31 222 ARG A CA 1
ATOM 1713 C C . ARG A 1 222 ? -13.796 1.138 30.302 1.00 92.31 222 ARG A C 1
ATOM 1715 O O . ARG A 1 222 ? -14.622 1.114 29.386 1.00 92.31 222 ARG A O 1
ATOM 1722 N N . VAL A 1 223 ? -13.633 0.165 31.188 1.00 90.69 223 VAL A N 1
ATOM 1723 C CA . VAL A 1 223 ? -14.340 -1.115 31.161 1.00 90.69 223 VAL A CA 1
ATOM 1724 C C . VAL A 1 223 ? -15.030 -1.297 32.503 1.00 90.69 223 VAL A C 1
ATOM 1726 O O . VAL A 1 223 ? -14.378 -1.273 33.545 1.00 90.69 223 VAL A O 1
ATOM 1729 N N . GLY A 1 224 ? -16.346 -1.485 32.480 1.00 88.94 224 GLY A N 1
ATOM 1730 C CA . GLY A 1 224 ? -17.130 -1.736 33.687 1.00 88.94 224 GLY A CA 1
ATOM 1731 C C . GLY A 1 224 ? -18.076 -2.911 33.499 1.00 88.94 224 GLY A C 1
ATOM 1732 O O . GLY A 1 224 ? -18.786 -2.972 32.497 1.00 88.94 224 GLY A O 1
ATOM 1733 N N . ALA A 1 225 ? -18.121 -3.811 34.477 1.00 89.12 225 ALA A N 1
ATOM 1734 C CA . ALA A 1 225 ? -19.067 -4.922 34.525 1.00 89.12 225 ALA A CA 1
ATOM 1735 C C . ALA A 1 225 ? -19.773 -4.952 35.894 1.00 89.12 225 ALA A C 1
ATOM 1737 O O . ALA A 1 225 ? -19.154 -4.607 36.907 1.00 89.12 225 ALA A O 1
ATOM 1738 N N . PRO A 1 226 ? -21.054 -5.353 35.969 1.00 86.88 226 PRO A N 1
ATOM 1739 C CA . PRO A 1 226 ? -21.759 -5.474 37.243 1.00 86.88 226 PRO A CA 1
ATOM 1740 C C . PRO A 1 226 ? -21.037 -6.416 38.219 1.00 86.88 226 PRO A C 1
ATOM 1742 O O . PRO A 1 226 ? -20.716 -7.547 37.869 1.00 86.88 226 PRO A O 1
ATOM 1745 N N . GLY A 1 227 ? -20.801 -5.966 39.456 1.00 85.44 227 GLY A N 1
ATOM 1746 C CA . GLY A 1 227 ? -20.105 -6.755 40.486 1.00 85.44 227 GLY A CA 1
ATOM 1747 C C . GLY A 1 227 ? -18.574 -6.730 40.399 1.00 85.44 227 GLY A C 1
ATOM 1748 O O . GLY A 1 227 ? -17.913 -7.421 41.175 1.00 85.44 227 GLY A O 1
ATOM 1749 N N . TYR A 1 228 ? -18.009 -5.922 39.500 1.00 88.44 228 TYR A N 1
ATOM 1750 C CA . TYR A 1 228 ? -16.572 -5.722 39.335 1.00 88.44 228 TYR A CA 1
ATOM 1751 C C . TYR A 1 228 ? -16.202 -4.248 39.485 1.00 88.44 228 TYR A C 1
ATOM 1753 O O . TYR A 1 228 ? -17.015 -3.354 39.241 1.00 88.44 228 TYR A O 1
ATOM 1761 N N . LYS A 1 229 ? -14.949 -3.999 39.867 1.00 89.00 229 LYS A N 1
ATOM 1762 C CA . LYS A 1 229 ? -14.369 -2.659 39.840 1.00 89.00 229 LYS A CA 1
ATOM 1763 C C . LYS A 1 229 ? -14.202 -2.198 38.399 1.00 89.00 229 LYS A C 1
ATOM 1765 O O . LYS A 1 229 ? -13.892 -2.987 37.510 1.00 89.00 229 LYS A O 1
ATOM 1770 N N . GLU A 1 230 ? -14.420 -0.908 38.192 1.00 89.31 230 GLU A N 1
ATOM 1771 C CA . GLU A 1 230 ? -14.197 -0.274 36.902 1.00 89.31 230 GLU A CA 1
ATOM 1772 C C . GLU A 1 230 ? -12.696 -0.139 36.638 1.00 89.31 230 GLU A C 1
ATOM 1774 O O . GLU A 1 230 ? -11.953 0.391 37.467 1.00 89.31 230 GLU A O 1
ATOM 1779 N N . GLU A 1 231 ? -12.262 -0.608 35.471 1.00 89.88 231 GLU A N 1
ATOM 1780 C CA . GLU A 1 231 ? -10.873 -0.536 35.030 1.00 89.88 231 GLU A CA 1
ATOM 1781 C C . GLU A 1 231 ? -10.711 0.600 34.018 1.00 89.88 231 GLU A C 1
ATOM 1783 O O . GLU A 1 231 ? -11.467 0.705 33.047 1.00 89.88 231 GLU A O 1
ATOM 1788 N N . VAL A 1 232 ? -9.704 1.450 34.231 1.00 92.38 232 VAL A N 1
ATOM 1789 C CA . VAL A 1 232 ? -9.385 2.583 33.353 1.00 92.38 232 VAL A CA 1
ATOM 1790 C C . VAL A 1 232 ? -7.947 2.449 32.874 1.00 92.38 232 VAL A C 1
ATOM 1792 O O . VAL A 1 232 ? -7.007 2.530 33.663 1.00 92.38 232 VAL A O 1
ATOM 1795 N N . LEU A 1 233 ? -7.766 2.270 31.568 1.00 91.56 233 LEU A N 1
ATOM 1796 C CA . LEU A 1 233 ? -6.465 2.055 30.941 1.00 91.56 233 LEU A CA 1
ATOM 1797 C C . LEU A 1 233 ? -6.156 3.152 29.926 1.00 91.56 233 LEU A C 1
ATOM 1799 O O . LEU A 1 233 ? -7.019 3.591 29.168 1.00 91.56 233 LEU A O 1
ATOM 1803 N N . SER A 1 234 ? -4.891 3.563 29.872 1.00 93.12 234 SER A N 1
ATOM 1804 C CA . SER A 1 234 ? -4.377 4.413 28.795 1.00 93.12 234 SER A CA 1
ATOM 1805 C C . SER A 1 234 ? -3.702 3.543 27.739 1.00 93.12 234 SER A C 1
ATOM 1807 O O . SER A 1 234 ? -2.743 2.836 28.042 1.00 93.12 234 SER A O 1
ATOM 1809 N N . ILE A 1 235 ? -4.196 3.589 26.503 1.00 92.56 235 ILE A N 1
ATOM 1810 C CA . ILE A 1 235 ? -3.723 2.759 25.389 1.00 92.56 235 ILE A CA 1
ATOM 1811 C C . ILE A 1 235 ? -3.152 3.662 24.303 1.00 92.56 235 ILE A C 1
ATOM 1813 O O . ILE A 1 235 ? -3.813 4.592 23.841 1.00 92.56 235 ILE A O 1
ATOM 1817 N N . ALA A 1 236 ? -1.932 3.371 23.859 1.00 92.81 236 ALA A N 1
ATOM 1818 C CA . ALA A 1 236 ? -1.383 3.977 22.656 1.00 92.81 236 ALA A CA 1
ATOM 1819 C C . ALA A 1 236 ? -1.953 3.264 21.420 1.00 92.81 236 ALA A C 1
ATOM 1821 O O . ALA A 1 236 ? -1.698 2.078 21.196 1.00 92.81 236 ALA A O 1
ATOM 1822 N N . VAL A 1 237 ? -2.738 3.990 20.625 1.00 92.25 237 VAL A N 1
ATOM 1823 C CA . VAL A 1 237 ? -3.218 3.525 19.321 1.00 92.25 237 VAL A CA 1
ATOM 1824 C C . VAL A 1 237 ? -2.221 3.966 18.260 1.00 92.25 237 VAL A C 1
ATOM 1826 O O . VAL A 1 237 ? -1.998 5.162 18.051 1.00 92.25 237 VAL A O 1
ATOM 1829 N N . GLU A 1 238 ? -1.615 2.996 17.586 1.00 89.44 238 GLU A N 1
ATOM 1830 C CA . GLU A 1 238 ? -0.703 3.224 16.469 1.00 89.44 238 GLU A CA 1
ATOM 1831 C C . GLU A 1 238 ? -1.435 3.068 15.133 1.00 89.44 238 GLU A C 1
ATOM 1833 O O . GLU A 1 238 ? -2.318 2.225 14.990 1.00 89.44 238 GLU A O 1
ATOM 1838 N N . ALA A 1 239 ? -1.050 3.877 14.144 1.00 87.25 239 ALA A N 1
ATOM 1839 C CA . ALA A 1 239 ? -1.613 3.803 12.800 1.00 87.25 239 ALA A CA 1
ATOM 1840 C C . ALA A 1 239 ? -1.336 2.429 12.168 1.00 87.25 239 ALA A C 1
ATOM 1842 O O . ALA A 1 239 ? -0.192 1.971 12.160 1.00 87.25 239 ALA A O 1
ATOM 1843 N N . GLY A 1 240 ? -2.378 1.785 11.646 1.00 85.00 240 GLY A N 1
ATOM 1844 C CA . GLY A 1 240 ? -2.303 0.497 10.959 1.00 85.00 240 GLY A CA 1
ATOM 1845 C C . GLY A 1 240 ? -1.991 -0.720 11.826 1.00 85.00 240 GLY A C 1
ATOM 1846 O O . GLY A 1 240 ? -1.795 -1.805 11.282 1.00 85.00 240 GLY A O 1
ATOM 1847 N N . LYS A 1 241 ? -1.963 -0.584 13.157 1.00 87.31 241 LYS A N 1
ATOM 1848 C CA . LYS A 1 241 ? -1.680 -1.698 14.074 1.00 87.31 241 LYS A CA 1
ATOM 1849 C C . LYS A 1 241 ? -2.883 -2.049 14.933 1.00 87.31 241 LYS A C 1
ATOM 1851 O O . LYS A 1 241 ? -3.681 -1.187 15.290 1.00 87.31 241 LYS A O 1
ATOM 1856 N N . ILE A 1 242 ? -2.979 -3.328 15.296 1.00 89.00 242 ILE A N 1
ATOM 1857 C CA . ILE A 1 242 ? -3.951 -3.823 16.274 1.00 89.00 242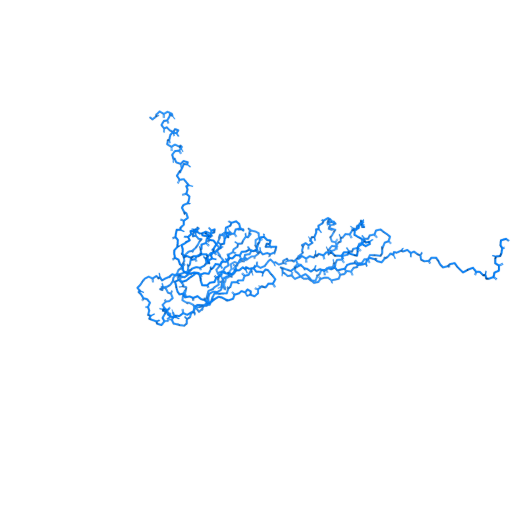 ILE A CA 1
ATOM 1858 C C . ILE A 1 242 ? -3.226 -4.079 17.595 1.00 89.00 242 ILE A C 1
ATOM 1860 O O . ILE A 1 242 ? -2.471 -5.046 17.719 1.00 89.00 242 ILE A O 1
ATOM 1864 N N . SER A 1 243 ? -3.484 -3.238 18.590 1.00 88.94 243 SER A N 1
ATOM 1865 C CA . SER A 1 243 ? -2.975 -3.408 19.950 1.00 88.94 243 SER A CA 1
ATOM 1866 C C . SER A 1 243 ? -3.833 -4.423 20.701 1.00 88.94 243 SER A C 1
ATOM 1868 O O . SER A 1 243 ? -5.054 -4.278 20.779 1.00 88.94 243 SER A O 1
ATOM 1870 N N . ARG A 1 244 ? -3.202 -5.458 21.263 1.00 90.31 244 ARG A N 1
ATOM 1871 C CA . ARG A 1 244 ? -3.878 -6.425 22.139 1.00 90.31 244 ARG A CA 1
ATOM 1872 C C . ARG A 1 244 ? -3.812 -5.934 23.577 1.00 90.31 244 ARG A C 1
ATOM 1874 O O . ARG A 1 244 ? -2.721 -5.685 24.083 1.00 90.31 244 ARG A O 1
ATOM 1881 N N . VAL A 1 245 ? -4.966 -5.820 24.221 1.00 88.62 245 VAL A N 1
ATOM 1882 C CA . VAL A 1 245 ? -5.079 -5.373 25.612 1.00 88.62 245 VAL A CA 1
ATOM 1883 C C . VAL A 1 245 ? -5.691 -6.501 26.419 1.00 88.62 245 VAL A C 1
ATOM 1885 O O . VAL A 1 245 ? -6.858 -6.837 26.234 1.00 88.62 245 VAL A O 1
ATOM 1888 N N . ALA A 1 246 ? -4.871 -7.102 27.278 1.00 87.56 246 ALA A N 1
ATOM 1889 C CA . ALA A 1 246 ? -5.333 -8.090 28.237 1.00 87.56 246 ALA A CA 1
ATOM 1890 C C . ALA A 1 246 ? -6.065 -7.375 29.378 1.00 87.56 246 ALA A C 1
ATOM 1892 O O . ALA A 1 246 ? -5.523 -6.436 29.964 1.00 87.56 246 ALA A O 1
ATOM 1893 N N . LEU A 1 247 ? -7.284 -7.815 29.674 1.00 84.88 247 LEU A N 1
ATOM 1894 C CA . LEU A 1 247 ? -8.126 -7.272 30.732 1.00 84.88 247 LEU A CA 1
ATOM 1895 C C . LEU A 1 247 ? -8.387 -8.347 31.785 1.00 84.88 247 LEU A C 1
ATOM 1897 O O . LEU A 1 247 ? -8.720 -9.483 31.458 1.00 84.88 247 LEU A O 1
ATOM 1901 N N . SER A 1 248 ? -8.258 -7.963 33.053 1.00 84.50 248 SER A N 1
ATOM 1902 C CA . SER A 1 248 ? -8.654 -8.785 34.193 1.00 84.50 248 SER A CA 1
ATOM 1903 C C . SER A 1 248 ? -9.429 -7.905 35.160 1.00 84.50 248 SER A C 1
ATOM 1905 O O . SER A 1 248 ? -8.856 -7.031 35.809 1.00 84.50 248 SER A O 1
ATOM 1907 N N . LEU A 1 249 ? -10.745 -8.096 35.206 1.00 85.38 249 LEU A N 1
ATOM 1908 C CA . LEU A 1 249 ? -11.614 -7.333 36.091 1.00 85.38 249 LEU A CA 1
ATOM 1909 C C . LEU A 1 249 ? -11.525 -7.897 37.508 1.00 85.38 249 LEU A C 1
ATOM 1911 O O . LEU A 1 249 ? -11.627 -9.110 37.720 1.00 85.38 249 LEU A O 1
ATOM 1915 N N . VAL A 1 250 ? -11.378 -7.012 38.493 1.00 86.50 250 VAL A N 1
ATOM 1916 C CA . VAL A 1 250 ? -11.332 -7.392 39.909 1.00 86.50 250 VAL A CA 1
ATOM 1917 C C . VAL A 1 250 ? -12.745 -7.349 40.500 1.00 86.50 250 VAL A C 1
ATOM 1919 O O . VAL A 1 250 ? -13.374 -6.291 40.449 1.00 86.50 250 VAL A O 1
ATOM 1922 N N . PRO A 1 251 ? -13.263 -8.447 41.086 1.00 85.50 251 PRO A N 1
ATOM 1923 C CA . PRO A 1 251 ? -14.573 -8.439 41.731 1.00 85.50 251 PRO A CA 1
ATOM 1924 C C . PRO A 1 251 ? -14.659 -7.391 42.845 1.00 85.50 251 PRO A C 1
ATOM 1926 O O . PRO A 1 251 ? -13.760 -7.289 43.686 1.00 85.50 251 PRO A O 1
ATOM 1929 N N . ASP A 1 252 ? -15.774 -6.667 42.898 1.00 82.88 252 ASP A N 1
ATOM 1930 C CA . ASP A 1 252 ? -16.084 -5.695 43.951 1.00 82.88 252 ASP A CA 1
ATOM 1931 C C . ASP A 1 252 ? -16.948 -6.336 45.051 1.00 82.88 252 ASP A C 1
ATOM 1933 O O . ASP A 1 252 ? -17.967 -5.810 45.492 1.00 82.88 252 ASP A O 1
ATOM 1937 N N . ALA A 1 253 ? -16.572 -7.552 45.461 1.00 75.75 253 ALA A N 1
ATOM 1938 C CA . ALA A 1 253 ? -17.264 -8.274 46.519 1.00 75.75 253 ALA A CA 1
ATOM 1939 C C . ALA A 1 253 ? -16.738 -7.830 47.898 1.00 75.75 253 ALA A C 1
ATOM 1941 O O . ALA A 1 253 ? -15.535 -7.955 48.166 1.00 75.75 253 ALA A O 1
ATOM 1942 N N . PRO A 1 254 ? -17.605 -7.372 48.820 1.00 65.50 254 PRO A N 1
ATOM 1943 C CA . PRO A 1 254 ? -17.188 -7.082 50.183 1.00 65.50 254 PRO A CA 1
ATOM 1944 C C . PRO A 1 254 ? -16.765 -8.381 50.881 1.00 65.50 254 PRO A C 1
ATOM 1946 O O . PRO A 1 254 ? -17.523 -9.349 50.957 1.00 65.50 254 PRO A O 1
ATOM 1949 N N . ARG A 1 255 ? -15.540 -8.416 51.416 1.00 63.12 255 ARG A N 1
ATOM 1950 C CA . ARG A 1 255 ? -15.069 -9.541 52.234 1.00 63.12 255 ARG A CA 1
ATOM 1951 C C . ARG A 1 255 ? -15.623 -9.415 53.651 1.00 63.12 255 ARG A C 1
ATOM 1953 O O . ARG A 1 255 ? -15.188 -8.552 54.409 1.00 63.12 255 ARG A O 1
ATOM 1960 N N . LEU A 1 256 ? -16.540 -10.307 54.023 1.00 63.34 256 LEU A N 1
ATOM 1961 C CA . LEU A 1 256 ? -16.963 -10.487 55.411 1.00 63.34 256 LEU A CA 1
ATOM 1962 C C . LEU A 1 256 ? -15.982 -11.435 56.116 1.00 63.34 256 LEU A C 1
ATOM 1964 O O . LEU A 1 256 ? -15.936 -12.623 55.806 1.00 63.34 256 LEU A O 1
ATOM 1968 N N . ILE A 1 257 ? -15.203 -10.919 57.067 1.00 72.19 257 ILE A N 1
ATOM 1969 C CA . ILE A 1 257 ? -14.378 -11.743 57.959 1.00 72.19 257 ILE A CA 1
ATOM 1970 C C . ILE A 1 257 ? -15.133 -11.880 59.278 1.00 72.19 257 ILE A C 1
ATOM 1972 O O . ILE A 1 257 ? -15.255 -10.915 60.030 1.00 72.19 257 ILE A O 1
ATOM 1976 N N . VAL A 1 258 ? -15.659 -13.074 59.549 1.00 74.69 258 VAL A N 1
ATOM 1977 C CA . VAL A 1 258 ? -16.323 -13.380 60.820 1.00 74.69 258 VAL A CA 1
ATOM 1978 C C . VAL A 1 258 ? -15.284 -13.944 61.784 1.00 74.69 258 VAL A C 1
ATOM 1980 O O . VAL A 1 258 ? -14.775 -15.044 61.579 1.00 74.69 258 VAL A O 1
ATOM 1983 N N . TYR A 1 259 ? -14.974 -13.199 62.845 1.00 67.00 259 TYR A N 1
ATOM 1984 C CA . TYR A 1 259 ? -14.195 -13.716 63.968 1.00 67.00 259 TYR A CA 1
ATOM 1985 C C . TYR A 1 259 ? -15.139 -14.428 64.937 1.00 67.00 259 TYR A C 1
ATOM 1987 O O . TYR A 1 259 ? -15.890 -13.783 65.667 1.00 67.00 259 TYR A O 1
ATOM 1995 N N . ALA A 1 260 ? -15.109 -15.760 64.939 1.00 77.19 260 ALA A N 1
ATOM 1996 C CA . ALA A 1 260 ? -15.774 -16.548 65.967 1.00 77.19 260 ALA A CA 1
ATOM 1997 C C . ALA A 1 260 ? -14.822 -16.723 67.169 1.00 77.19 260 ALA A C 1
ATOM 1999 O O . ALA A 1 260 ? -13.698 -17.198 66.978 1.00 77.19 260 ALA A O 1
ATOM 2000 N N . PRO A 1 261 ? -15.222 -16.353 68.400 1.00 69.94 261 PRO A N 1
ATOM 2001 C CA . PRO A 1 261 ? -14.432 -16.663 69.585 1.00 69.94 261 PRO A CA 1
ATOM 2002 C C . PRO A 1 261 ? -14.366 -18.184 69.798 1.00 69.94 261 PRO A C 1
ATOM 2004 O O . PRO A 1 261 ? -15.346 -18.897 69.574 1.00 69.94 261 PRO A O 1
ATOM 2007 N N . GLN A 1 262 ? -13.211 -18.685 70.251 1.00 56.91 262 GLN A N 1
ATOM 2008 C CA . GLN A 1 262 ? -13.064 -20.074 70.698 1.00 56.91 262 GLN A CA 1
ATOM 2009 C C . GLN A 1 262 ? -13.974 -20.293 71.918 1.00 56.91 262 GLN A C 1
ATOM 2011 O O . GLN A 1 262 ? -13.613 -19.925 73.031 1.00 56.91 262 GLN A O 1
ATOM 2016 N N . GLY A 1 263 ? -15.178 -20.831 71.710 1.00 59.75 263 GLY A N 1
ATOM 2017 C CA . GLY A 1 263 ? -16.102 -21.121 72.812 1.00 59.75 263 GLY A CA 1
ATOM 2018 C C . GLY A 1 263 ? -17.584 -21.259 72.464 1.00 59.75 263 GLY A C 1
ATOM 2019 O O . GLY A 1 263 ? -18.355 -21.633 73.339 1.00 59.75 263 GLY A O 1
ATOM 2020 N N . ALA A 1 264 ? -18.014 -20.996 71.228 1.00 56.91 264 ALA A N 1
ATOM 2021 C CA . ALA A 1 264 ? -19.404 -21.238 70.839 1.00 56.91 264 ALA A CA 1
ATOM 2022 C C . ALA A 1 264 ? -19.632 -22.730 70.520 1.00 56.91 264 ALA A C 1
ATOM 2024 O O . ALA A 1 264 ? -19.489 -23.158 69.376 1.00 56.91 264 ALA A O 1
ATOM 2025 N N . SER A 1 265 ? -19.950 -23.529 71.541 1.00 57.44 265 SER A N 1
ATOM 2026 C CA . SER A 1 265 ? -20.546 -24.861 71.378 1.00 57.44 265 SER A CA 1
ATOM 2027 C C . SER A 1 265 ? -22.070 -24.745 71.292 1.00 57.44 265 SER A C 1
ATOM 2029 O O . SER A 1 265 ? -22.659 -23.984 72.060 1.00 57.44 265 SER A O 1
ATOM 2031 N N . MET A 1 266 ? -22.658 -25.486 70.346 1.00 46.84 266 MET A N 1
ATOM 2032 C CA . MET A 1 266 ? -24.104 -25.647 70.123 1.00 46.84 266 MET A CA 1
ATOM 2033 C C . MET A 1 266 ? -24.855 -26.112 71.373 1.00 46.84 266 MET A C 1
ATOM 2035 O O . MET A 1 266 ? -24.278 -26.934 72.121 1.00 46.84 266 MET A O 1
#

Mean predicted aligned error: 9.9 Å

Solvent-accessible surface area (backbone atoms only — not comparable to full-atom values): 15028 Å² total; per-residue (Å²): 134,54,78,67,56,54,52,52,53,53,53,54,61,68,68,65,74,69,81,78,60,47,77,46,76,43,49,48,65,46,63,46,72,51,46,65,88,44,58,86,42,49,79,44,68,39,41,54,61,24,25,37,21,39,38,72,52,96,79,54,67,45,51,27,27,40,34,41,36,39,39,49,42,77,69,36,67,94,48,28,66,38,30,28,42,32,34,30,26,42,34,41,61,62,63,68,78,61,46,72,33,31,18,43,79,74,48,76,47,61,41,64,96,55,64,58,49,33,39,34,40,31,32,42,94,85,46,86,82,67,87,48,100,79,35,49,63,50,93,58,70,49,38,80,86,39,46,33,32,34,44,30,34,32,78,37,83,77,84,73,53,74,64,43,64,70,34,60,32,40,39,35,46,22,48,33,60,38,66,29,16,31,41,28,81,39,64,46,86,94,52,68,87,59,75,53,50,36,24,51,72,87,40,77,51,71,72,83,58,80,55,47,77,42,64,44,43,82,42,42,40,36,42,38,35,89,68,34,45,71,47,77,44,83,42,77,32,44,56,31,36,71,46,77,43,80,47,81,78,50,70,62,68,84,83,84,81,82,86,77,71,98,75,85,74,134

Sequence (266 aa):
MTRKQFAAVFLFMLLSTWSWADALRTVVAETVTLDPAQPEGKTVVLRYNEAVGILVPEEALFMEGVELELRIPRELQGSESSIAWSIYTAVVPVPGAGYDYSGGLLSNQILPSRVSMTLRIPMVSTHSMRSSPFYSLLPAIVGPKRYPLMFKLSPVGKGLSPAMEAAEFRLIVRPVLSDEGGIRLVFDSAQDDLDFNLYLDDKKLDATASIIVAKKGLRTLRVGAPGYKEEVLSIAVEAGKISRVALSLVPDAPRLIVYAPQGASM

Radius of gyration: 28.76 Å; Cα contacts (8 Å, |Δi|>4): 584; chains: 1; bounding box: 64×44×113 Å

Foldseek 3Di:
DDPVVVVVVVVVVVVPPDDFWDKFFAAAQEEFEADLVCQQFDKTKDAQFHKYKYAYDPDQPQFFWKKKKKFDFPLCQVPQQQKKKWKWWPKPPRHPPHGIITGHTQDMDGGDNDRMAMEIETADPPAPDDDDPRYHYRPDHNHNNRDGMMIGMHGDDDDGDPSRRPDMMMMGMGTDGGQKAKEAEDEDPVCPPFDKWKDKQNHTDDPPDRIDMDGFDWIWIWIDTPQWDIDIDIDGGDTSYYHYDYDYTHGPDDDDDDDDPPPDDD

Secondary structure (DSSP, 8-state):
--HHHHHHHHHHHHTS---PPEEEE-EEEEEEE--TT-TT-EEEEE-TTEEEEEE--S--TTEEEEEEEEEPPGGGTT-GGGEEEEEEEEEES-TTS-SEEEEEEEEEEEPPSSSEEEEEEESSTT-----BTTBEEPSS---GGGPSEEEEEEE-SS---HHHHT--EEEEEEEEEPSEEEEEEEE-TTSTT---EEEETTEEE-TT-SSEEEESEEEEEEEE-TTBPPEEEEEEEPTT-EEEEEE-PPB----------TT---